Protein AF-A0A7K3HEX2-F1 (afdb_monomer_lite)

Structure (mmCIF, N/CA/C/O backbone):
data_AF-A0A7K3HEX2-F1
#
_entry.id   AF-A0A7K3HEX2-F1
#
loop_
_atom_site.group_PDB
_atom_site.id
_atom_site.type_symbol
_atom_site.label_atom_id
_atom_site.label_alt_id
_atom_site.label_comp_id
_atom_site.label_asym_id
_atom_site.label_entity_id
_atom_site.label_seq_id
_atom_site.pdbx_PDB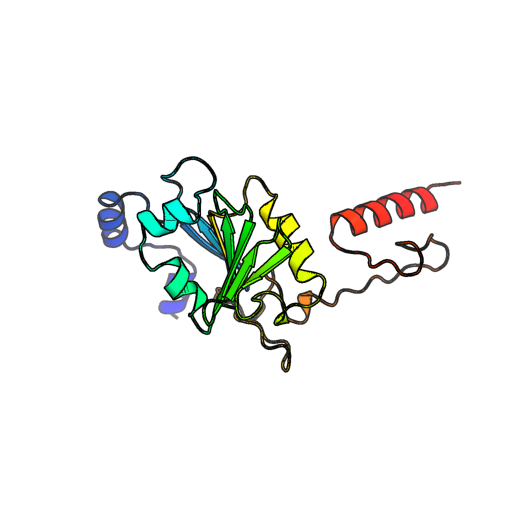_ins_code
_atom_site.Cartn_x
_atom_site.Cartn_y
_atom_site.Cartn_z
_atom_site.occupancy
_atom_site.B_iso_or_equiv
_atom_site.auth_seq_id
_atom_site.auth_comp_id
_atom_site.auth_asym_id
_atom_site.auth_atom_id
_atom_site.pdbx_PDB_model_num
ATOM 1 N N . ALA A 1 1 ? -32.659 11.317 -10.173 1.00 48.09 1 ALA A N 1
ATOM 2 C CA . ALA A 1 1 ? -32.271 12.690 -10.576 1.00 48.09 1 ALA A CA 1
ATOM 3 C C . ALA A 1 1 ? -31.829 13.560 -9.388 1.00 48.09 1 ALA A C 1
ATOM 5 O O . ALA A 1 1 ? -30.671 13.947 -9.356 1.00 48.09 1 ALA A O 1
ATOM 6 N N . ARG A 1 2 ? -32.675 13.810 -8.370 1.00 37.97 2 ARG A N 1
ATOM 7 C CA . ARG A 1 2 ? -32.310 14.637 -7.189 1.00 37.97 2 ARG A CA 1
A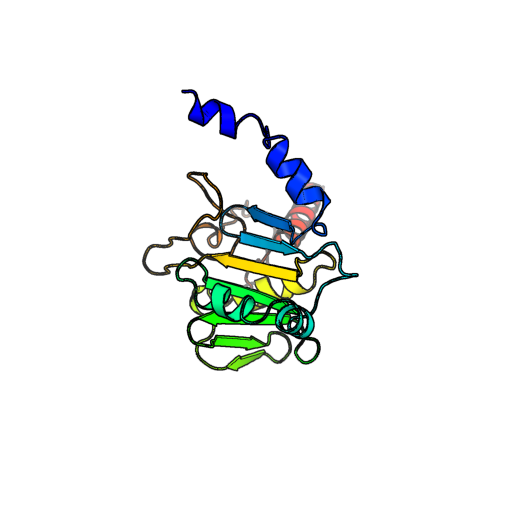TOM 8 C C . ARG A 1 2 ? -31.149 14.096 -6.333 1.00 37.97 2 ARG A C 1
ATOM 10 O O . ARG A 1 2 ? -30.364 14.890 -5.837 1.00 37.97 2 ARG A O 1
ATOM 17 N N . ALA A 1 3 ? -31.008 12.775 -6.203 1.00 38.81 3 ALA A N 1
ATOM 18 C CA . ALA A 1 3 ? -29.920 12.160 -5.431 1.00 38.81 3 ALA A CA 1
ATOM 19 C C . ALA A 1 3 ? -28.537 12.302 -6.102 1.00 38.81 3 ALA A C 1
ATOM 21 O O . ALA A 1 3 ? -27.539 12.507 -5.423 1.00 38.81 3 ALA A O 1
ATOM 22 N N . VAL A 1 4 ? -28.489 12.282 -7.439 1.00 43.38 4 VAL A N 1
ATOM 23 C CA . VAL A 1 4 ? -27.246 12.403 -8.225 1.00 43.38 4 VAL A CA 1
ATOM 24 C C . VAL A 1 4 ? -26.706 13.839 -8.191 1.00 43.38 4 VAL A C 1
ATOM 26 O O . VAL A 1 4 ? -25.504 14.053 -8.087 1.00 43.38 4 VAL A O 1
ATOM 29 N N . ALA A 1 5 ? -27.596 14.837 -8.171 1.00 37.72 5 ALA A N 1
ATOM 30 C CA . ALA A 1 5 ? -27.211 16.243 -8.041 1.00 37.72 5 ALA A CA 1
ATOM 31 C C . ALA A 1 5 ? -26.630 16.595 -6.656 1.00 37.72 5 ALA A C 1
ATOM 33 O O . ALA A 1 5 ? -25.849 17.536 -6.544 1.00 37.72 5 ALA A O 1
ATOM 34 N N . ARG A 1 6 ? -26.983 15.839 -5.606 1.00 42.16 6 ARG A N 1
ATOM 35 C CA . ARG A 1 6 ? -26.478 16.055 -4.239 1.00 42.16 6 ARG A CA 1
ATOM 36 C C . ARG A 1 6 ? -25.060 15.503 -4.036 1.00 42.16 6 ARG A C 1
ATOM 38 O O . ARG A 1 6 ? -24.344 16.011 -3.190 1.00 42.16 6 ARG A O 1
ATOM 45 N N . ALA A 1 7 ? -24.649 14.516 -4.834 1.00 41.84 7 ALA A N 1
ATOM 46 C CA . ALA A 1 7 ? -23.279 13.997 -4.837 1.00 41.84 7 ALA A CA 1
ATOM 47 C C . ALA A 1 7 ? -22.310 14.888 -5.641 1.00 41.84 7 ALA A C 1
ATOM 49 O O . ALA A 1 7 ? -21.140 14.991 -5.295 1.00 41.84 7 ALA A O 1
ATOM 50 N N . ALA A 1 8 ? -22.801 15.567 -6.686 1.00 40.47 8 ALA A N 1
ATOM 51 C CA . ALA A 1 8 ? -21.993 16.456 -7.531 1.00 40.47 8 ALA A CA 1
ATOM 52 C C . ALA A 1 8 ? -21.779 17.863 -6.934 1.00 40.47 8 ALA A C 1
ATOM 54 O O . ALA A 1 8 ? -20.873 18.588 -7.337 1.00 40.47 8 ALA A O 1
ATOM 55 N N . LEU A 1 9 ? -22.614 18.259 -5.974 1.00 43.41 9 LEU A N 1
ATOM 56 C CA . LEU A 1 9 ? -22.505 19.514 -5.243 1.00 43.41 9 LEU A CA 1
ATOM 57 C C . LEU A 1 9 ? -22.252 19.141 -3.787 1.00 43.41 9 LEU A C 1
ATOM 59 O O . LEU A 1 9 ? -23.199 18.755 -3.113 1.00 43.41 9 LEU A O 1
ATOM 63 N N . HIS A 1 10 ? -21.009 19.244 -3.308 1.00 44.69 10 HIS A N 1
ATOM 64 C CA . HIS A 1 10 ? -20.628 19.109 -1.893 1.00 44.69 10 HIS A CA 1
ATOM 65 C C . HIS A 1 10 ? -21.375 20.132 -1.007 1.00 44.69 10 HIS A C 1
ATOM 67 O O . HIS A 1 10 ? -20.805 21.081 -0.470 1.00 44.69 10 HIS A O 1
ATOM 73 N N . ARG A 1 11 ? -22.688 19.978 -0.854 1.00 49.25 11 ARG A N 1
ATOM 74 C CA . ARG A 1 11 ? -23.526 20.794 0.011 1.00 49.25 11 ARG A CA 1
ATOM 75 C C . ARG A 1 11 ? -23.733 19.993 1.282 1.00 49.25 11 ARG A C 1
ATOM 77 O O . ARG A 1 11 ? -24.713 19.277 1.432 1.00 49.25 11 ARG A O 1
ATOM 84 N N . VAL A 1 12 ? -22.721 20.075 2.138 1.00 51.34 12 VAL A N 1
ATOM 85 C CA . VAL A 1 12 ? -22.816 19.662 3.538 1.00 51.34 12 VAL A CA 1
ATOM 86 C C . VAL A 1 12 ? -23.905 20.535 4.162 1.00 51.34 12 VAL A C 1
ATOM 88 O O . VAL A 1 12 ? -23.804 21.764 4.073 1.00 51.34 12 VAL A O 1
ATOM 91 N N . ASP A 1 13 ? -24.960 19.916 4.694 1.00 52.88 13 ASP A N 1
ATOM 92 C CA . ASP A 1 13 ? -26.082 20.625 5.315 1.00 52.88 13 ASP A CA 1
ATOM 93 C C . ASP A 1 13 ? -25.540 21.484 6.489 1.00 52.88 13 ASP A C 1
ATOM 95 O O . ASP A 1 13 ? -24.628 21.072 7.207 1.00 52.88 13 ASP A O 1
ATOM 99 N N . GLU A 1 14 ? -26.021 22.722 6.659 1.00 50.16 14 GLU A N 1
ATOM 100 C CA . GLU A 1 14 ? -25.448 23.688 7.624 1.00 50.16 14 GLU A CA 1
ATOM 101 C C . GLU A 1 14 ? -25.520 23.192 9.088 1.00 50.16 14 GLU A C 1
ATOM 103 O O . GLU A 1 14 ? -24.628 23.486 9.883 1.00 50.16 14 GLU A O 1
ATOM 108 N N . GLU A 1 15 ? -26.490 22.330 9.416 1.00 46.62 15 GLU A N 1
ATOM 109 C CA . GLU A 1 15 ? -26.598 21.650 10.720 1.00 46.62 15 GLU A CA 1
ATOM 110 C C . GLU A 1 15 ? -25.455 20.635 10.967 1.00 46.62 15 GLU A C 1
ATOM 112 O O . GLU A 1 15 ? -24.967 20.490 12.095 1.00 46.62 15 GLU A O 1
ATOM 117 N N . GLU A 1 16 ? -24.945 19.974 9.915 1.00 50.41 16 GLU A N 1
ATOM 118 C CA . GLU A 1 16 ? -23.749 19.115 10.000 1.00 50.41 16 GLU A CA 1
ATOM 119 C C . GLU A 1 16 ? -22.467 19.942 10.182 1.00 50.41 16 GLU A C 1
ATOM 121 O O . GLU A 1 16 ? -21.495 19.473 10.779 1.00 50.41 16 GLU A O 1
ATOM 126 N N . LYS A 1 17 ? -22.434 21.185 9.684 1.00 47.88 17 LYS A N 1
ATOM 127 C CA . LYS A 1 17 ? -21.291 22.090 9.888 1.00 47.88 17 LYS A CA 1
ATOM 128 C C . LYS A 1 17 ? -21.238 22.629 11.315 1.00 47.88 17 LYS A C 1
ATOM 130 O O . LYS A 1 17 ? -20.144 22.734 11.867 1.00 47.88 17 LYS A O 1
ATOM 135 N N . GLU A 1 18 ? -22.379 22.948 11.924 1.00 45.91 18 GLU A N 1
ATOM 136 C CA . GLU A 1 18 ? -22.437 23.413 13.318 1.00 45.91 18 GLU A CA 1
ATOM 137 C C . GLU A 1 18 ? -22.063 22.313 14.317 1.00 45.91 18 GLU A C 1
ATOM 139 O O . GLU A 1 18 ? -21.263 22.554 15.221 1.00 45.91 18 GLU A O 1
ATOM 144 N N . THR A 1 19 ? -22.523 21.077 14.103 1.00 46.59 19 THR A N 1
ATOM 145 C CA . THR A 1 19 ? -22.112 19.924 14.927 1.00 46.59 19 THR A CA 1
ATOM 146 C C . THR A 1 19 ? -20.618 19.598 14.798 1.00 46.59 19 THR A C 1
ATOM 148 O O . THR A 1 19 ? -19.990 19.211 15.787 1.00 46.59 19 THR A O 1
ATOM 151 N N . ARG A 1 20 ? -20.013 19.805 13.619 1.00 50.50 20 ARG A N 1
ATOM 152 C CA . ARG A 1 20 ? -18.561 19.646 13.391 1.00 50.50 20 ARG A CA 1
ATOM 153 C C . ARG A 1 20 ? -17.703 20.753 14.002 1.00 50.50 20 ARG A C 1
ATOM 155 O O . ARG A 1 20 ? -16.528 20.515 14.230 1.00 50.50 20 ARG A O 1
ATOM 162 N N . ARG A 1 21 ? -18.252 21.941 14.274 1.00 47.16 21 ARG A N 1
ATOM 163 C CA . ARG A 1 21 ? -17.506 23.057 14.893 1.00 47.16 21 ARG A CA 1
ATOM 164 C C . ARG A 1 21 ? -17.315 22.906 16.408 1.00 47.16 21 ARG A C 1
ATOM 166 O O . ARG A 1 21 ? -16.433 23.553 16.958 1.00 47.16 21 ARG A O 1
ATOM 173 N N . GLY A 1 22 ? -18.130 22.082 17.075 1.00 48.53 22 GLY A N 1
ATOM 174 C CA . GLY A 1 22 ? -18.058 21.843 18.526 1.00 48.53 22 GLY A CA 1
ATOM 175 C C . GLY A 1 22 ? -17.246 20.610 18.945 1.00 48.53 22 GLY A C 1
ATOM 176 O O . GLY A 1 22 ? -16.922 20.454 20.120 1.00 48.53 22 GLY A O 1
ATOM 177 N N . ARG A 1 23 ? -16.909 19.729 18.001 1.00 55.06 23 ARG A N 1
ATOM 178 C CA . ARG A 1 23 ? -15.943 18.638 18.181 1.00 55.06 23 ARG A CA 1
ATOM 179 C C . ARG A 1 23 ? -14.649 19.083 17.502 1.00 55.06 23 ARG A C 1
ATOM 181 O O . ARG A 1 23 ? -14.728 19.768 16.490 1.00 55.06 23 ARG A O 1
ATOM 188 N N . GLY A 1 24 ? -13.484 18.725 18.041 1.00 60.25 24 GLY A N 1
ATOM 189 C CA . GLY A 1 24 ? -12.222 18.905 17.313 1.00 60.25 24 GLY A CA 1
ATOM 190 C C . GLY A 1 24 ? -12.342 18.400 15.867 1.00 60.25 24 GLY A C 1
ATOM 191 O O . GLY A 1 24 ? -13.204 17.562 15.568 1.00 60.25 24 GLY A O 1
ATOM 192 N N . ALA A 1 25 ? -11.526 18.935 14.963 1.00 70.94 25 ALA A N 1
ATOM 193 C CA . ALA A 1 25 ? -11.389 18.425 13.610 1.00 70.94 25 ALA A CA 1
ATOM 194 C C . ALA A 1 25 ? -11.027 16.930 13.686 1.00 70.94 25 ALA A C 1
ATOM 196 O O . ALA A 1 25 ? -9.880 16.559 13.902 1.00 70.94 25 ALA A O 1
ATOM 197 N N . GLY A 1 26 ? -12.041 16.068 13.572 1.00 83.94 26 GLY A N 1
ATOM 198 C CA . GLY A 1 26 ? -11.882 14.618 13.641 1.00 83.94 26 GLY A CA 1
ATOM 199 C C . GLY A 1 26 ? -10.941 14.074 12.557 1.00 83.94 26 GLY A C 1
ATOM 200 O O . GLY A 1 26 ? -10.434 14.833 11.727 1.00 83.94 26 GLY A O 1
ATOM 201 N N . PRO A 1 27 ? -10.712 12.750 12.525 1.00 93.50 27 PRO A N 1
ATOM 202 C CA . PRO A 1 27 ? -9.816 12.152 11.544 1.00 93.50 27 PRO A CA 1
ATOM 203 C C . PRO A 1 27 ? -10.230 12.513 10.115 1.00 93.50 27 PRO A C 1
ATOM 205 O O . PRO A 1 27 ? -11.411 12.479 9.756 1.00 93.50 27 PRO A O 1
ATOM 208 N N . VAL A 1 28 ? -9.236 12.826 9.290 1.00 96.00 28 VAL A N 1
ATOM 209 C CA . VAL A 1 28 ? -9.401 12.975 7.846 1.00 96.00 28 VAL A CA 1
ATOM 210 C C . VAL A 1 28 ? -9.285 11.590 7.234 1.00 96.00 28 VAL A C 1
ATOM 212 O O . VAL A 1 28 ? -8.273 10.916 7.411 1.00 96.00 28 VAL A O 1
ATOM 215 N N . VAL A 1 29 ? -10.328 11.173 6.519 1.00 96.44 29 VAL A N 1
ATOM 216 C CA . VAL A 1 29 ? -10.398 9.875 5.844 1.00 96.44 29 VAL A CA 1
ATOM 217 C C . VAL A 1 29 ? -10.553 10.115 4.351 1.00 96.44 29 VAL A C 1
ATOM 219 O O . VAL A 1 29 ? -11.497 10.779 3.919 1.00 96.44 29 VAL A O 1
ATOM 222 N N . LEU A 1 30 ? -9.624 9.578 3.568 1.00 95.12 30 LEU A N 1
ATOM 223 C CA . LEU A 1 30 ? -9.595 9.699 2.114 1.00 95.12 30 LEU A CA 1
ATOM 224 C C . LEU A 1 30 ? -9.585 8.300 1.497 1.00 95.12 30 LEU A C 1
ATOM 226 O O . LEU A 1 30 ? -8.697 7.501 1.786 1.00 95.12 30 LEU A O 1
ATOM 230 N N . GLY A 1 31 ? -10.564 8.014 0.641 1.00 93.25 31 GLY A N 1
ATOM 231 C CA . GLY A 1 31 ? -10.535 6.856 -0.251 1.00 93.25 31 GLY A CA 1
ATOM 232 C C . GLY A 1 31 ? -9.928 7.247 -1.598 1.00 93.25 31 GLY A C 1
ATOM 233 O O . GLY A 1 31 ? -10.262 8.300 -2.137 1.00 93.25 31 GLY A O 1
ATOM 234 N N . SER A 1 32 ? -9.039 6.412 -2.126 1.00 90.62 32 SER A N 1
ATOM 235 C CA . SER A 1 32 ? -8.400 6.564 -3.435 1.00 90.62 32 SER A CA 1
ATOM 236 C C . SER A 1 32 ? -8.294 5.180 -4.074 1.00 90.62 32 SER A C 1
ATOM 238 O O . SER A 1 32 ? -7.419 4.393 -3.714 1.00 90.62 32 SER A O 1
ATOM 240 N N . GLY A 1 33 ? -9.237 4.832 -4.952 1.00 93.56 33 GLY A N 1
ATOM 241 C CA . GLY A 1 33 ? -9.397 3.470 -5.458 1.00 93.56 33 GLY A CA 1
ATOM 242 C C . GLY A 1 33 ? -9.471 2.438 -4.334 1.00 93.56 33 GLY A C 1
ATOM 243 O O . GLY A 1 33 ? -10.379 2.493 -3.506 1.00 93.56 33 GLY A O 1
ATOM 244 N N . ASN A 1 34 ? -8.519 1.503 -4.288 1.00 95.69 34 ASN A N 1
ATOM 245 C CA . ASN A 1 34 ? -8.471 0.431 -3.285 1.00 95.69 34 ASN A CA 1
ATOM 246 C C . ASN A 1 34 ? -7.504 0.726 -2.122 1.00 95.69 34 ASN A C 1
ATOM 248 O O . ASN A 1 34 ? -7.124 -0.174 -1.368 1.00 95.69 34 ASN A O 1
ATOM 252 N N . LEU A 1 35 ? -7.116 1.996 -1.993 1.00 96.94 35 LEU A N 1
ATOM 253 C CA . LEU A 1 35 ? -6.262 2.541 -0.949 1.00 96.94 35 LEU A CA 1
ATOM 254 C C . LEU A 1 35 ? -7.049 3.544 -0.098 1.00 96.94 35 LEU A C 1
ATOM 256 O O . LEU A 1 35 ? -7.680 4.465 -0.614 1.00 96.94 35 LEU A O 1
ATOM 260 N N . GLY A 1 36 ? -7.006 3.377 1.216 1.00 97.31 36 GLY A N 1
ATOM 261 C CA . GLY A 1 36 ? -7.545 4.312 2.195 1.00 97.31 36 GLY A CA 1
ATOM 262 C C . GLY A 1 36 ? -6.417 5.004 2.948 1.00 97.31 36 GLY A C 1
ATOM 263 O O . GLY A 1 36 ? -5.412 4.379 3.282 1.00 97.31 36 GLY A O 1
ATOM 264 N N . LEU A 1 37 ? -6.579 6.291 3.228 1.00 97.69 37 LEU A N 1
ATOM 265 C CA . LEU A 1 37 ? -5.631 7.097 3.992 1.00 97.69 37 LEU A CA 1
ATOM 266 C C . LEU A 1 37 ? -6.376 7.746 5.156 1.00 97.69 37 LEU A C 1
ATOM 268 O O . LEU A 1 37 ? -7.360 8.457 4.942 1.00 97.69 37 LEU A O 1
ATOM 272 N N . ILE A 1 38 ? -5.915 7.491 6.377 1.00 98.00 38 ILE A N 1
ATOM 273 C CA . ILE A 1 38 ? -6.476 8.066 7.600 1.00 98.00 38 ILE A CA 1
ATOM 274 C C . ILE A 1 38 ? -5.384 8.871 8.297 1.00 98.00 38 ILE A C 1
ATOM 276 O O . ILE A 1 38 ? -4.307 8.343 8.590 1.00 98.00 38 ILE A O 1
ATOM 280 N N . SER A 1 39 ? -5.683 10.136 8.577 1.00 97.38 39 SER A N 1
ATOM 281 C CA . SER A 1 39 ? -4.781 11.057 9.268 1.00 97.38 39 SER A CA 1
ATOM 282 C C . SER A 1 39 ? -5.488 11.797 10.399 1.00 97.38 39 SER A C 1
ATOM 284 O O . SER A 1 39 ? -6.658 12.166 10.275 1.00 97.38 39 SER A O 1
ATOM 286 N N . PHE A 1 40 ? -4.765 12.061 11.482 1.00 96.00 40 PHE A N 1
ATOM 287 C CA . PHE A 1 40 ? -5.227 12.803 12.653 1.00 96.00 40 PHE A CA 1
ATOM 288 C C . PHE A 1 40 ? -4.544 14.180 12.688 1.00 96.00 40 PHE A C 1
ATOM 290 O O . PHE A 1 40 ? -3.546 14.354 13.383 1.00 96.00 40 PHE A O 1
ATOM 297 N N . PRO A 1 41 ? -5.060 15.185 11.953 1.00 93.62 41 PRO A N 1
ATOM 298 C CA . PRO A 1 41 ? -4.375 16.471 11.767 1.00 93.62 41 PRO A CA 1
ATOM 299 C C . PRO A 1 41 ? -4.222 17.299 13.052 1.00 93.62 41 PRO A C 1
ATOM 301 O O . PRO A 1 41 ? -3.439 18.243 13.081 1.00 93.62 41 PRO A O 1
ATOM 304 N N . GLU A 1 42 ? -4.967 16.972 14.110 1.00 92.50 42 GLU A N 1
ATOM 305 C CA . GLU A 1 42 ? -4.825 17.610 15.425 1.00 92.50 42 GLU A CA 1
ATOM 306 C C . GLU A 1 42 ? -3.576 17.151 16.183 1.00 92.50 42 GLU A C 1
ATOM 308 O O . GLU A 1 42 ? -3.207 17.747 17.197 1.00 92.50 42 GLU A O 1
ATOM 313 N N . LEU A 1 43 ? -2.935 16.077 15.720 1.00 92.25 43 LEU A N 1
ATOM 314 C CA . LEU A 1 43 ? -1.758 15.496 16.338 1.00 92.25 43 LEU A CA 1
ATOM 315 C C . LEU A 1 43 ? -0.506 15.874 15.537 1.00 92.25 43 LEU A C 1
ATOM 317 O O . LEU A 1 43 ? -0.529 15.880 14.307 1.00 92.25 43 LEU A O 1
ATOM 321 N N . PRO A 1 44 ? 0.602 16.220 16.213 1.00 90.44 44 PRO A N 1
ATOM 322 C CA . PRO A 1 44 ? 1.824 16.604 15.527 1.00 90.44 44 PRO A CA 1
ATOM 323 C C . PRO A 1 44 ? 2.531 15.388 14.914 1.00 90.44 44 PRO A C 1
ATOM 325 O O . PRO A 1 44 ? 2.775 14.391 15.592 1.00 90.44 44 PRO A O 1
ATOM 328 N N . GLY A 1 45 ? 2.958 15.527 13.657 1.00 91.44 45 GLY A N 1
ATOM 329 C CA . GLY A 1 45 ? 3.735 14.507 12.951 1.00 91.44 45 GLY A CA 1
ATOM 330 C C . GLY A 1 45 ? 2.922 13.261 12.588 1.00 91.44 45 GLY A C 1
ATOM 331 O O . GLY A 1 45 ? 1.697 13.288 12.588 1.00 91.44 45 GLY A O 1
ATOM 332 N N . ARG A 1 46 ? 3.625 12.172 12.250 1.00 94.44 46 ARG A N 1
ATOM 333 C CA . ARG A 1 46 ? 3.003 10.872 11.971 1.00 94.44 46 ARG A CA 1
ATOM 334 C C . ARG A 1 46 ? 2.693 10.160 13.284 1.00 94.44 46 ARG A C 1
ATOM 336 O O . ARG A 1 46 ? 3.614 9.841 14.042 1.00 94.44 46 ARG A O 1
ATOM 343 N N . VAL A 1 47 ? 1.417 9.909 13.537 1.00 97.06 47 VAL A N 1
ATOM 344 C CA . VAL A 1 47 ? 0.925 9.326 14.787 1.00 97.06 47 VAL A CA 1
ATOM 345 C C . VAL A 1 47 ? 1.329 7.856 14.873 1.00 97.06 47 VAL A C 1
ATOM 347 O O . VAL A 1 47 ? 1.240 7.112 13.894 1.00 97.06 47 VAL A O 1
ATOM 350 N N . SER A 1 48 ? 1.814 7.442 16.043 1.00 98.06 48 SER A N 1
ATOM 351 C CA . SER A 1 48 ? 2.221 6.064 16.285 1.00 98.06 48 SER A CA 1
ATOM 352 C C . SER A 1 48 ? 1.027 5.135 16.500 1.00 98.06 48 SER A C 1
ATOM 354 O O . SER A 1 48 ? -0.054 5.561 16.907 1.00 98.06 48 SER A O 1
ATOM 356 N N . ARG A 1 49 ? 1.237 3.839 16.258 1.00 98.44 49 ARG A N 1
ATOM 357 C CA . ARG A 1 49 ? 0.296 2.759 16.559 1.00 98.44 49 ARG A CA 1
ATOM 358 C C . ARG A 1 49 ? -0.142 2.838 18.016 1.00 98.44 49 ARG A C 1
ATOM 360 O O . ARG A 1 49 ? -1.336 2.814 18.288 1.00 98.44 49 ARG A O 1
ATOM 367 N N . GLU A 1 50 ? 0.819 2.959 18.922 1.00 98.56 50 GLU A N 1
ATOM 368 C CA . GLU A 1 50 ? 0.612 2.988 20.367 1.00 98.56 50 GLU A CA 1
ATOM 369 C C . GLU A 1 50 ? -0.285 4.171 20.760 1.00 98.56 50 GLU A C 1
ATOM 371 O O . GLU A 1 50 ? -1.231 4.033 21.538 1.00 98.56 50 GLU A O 1
ATOM 376 N N . GLU A 1 51 ? -0.048 5.334 20.156 1.00 97.94 51 GLU A N 1
ATOM 377 C CA . GLU A 1 51 ? -0.845 6.525 20.408 1.00 97.94 51 GLU A CA 1
ATOM 378 C C . GLU A 1 51 ? -2.253 6.444 19.791 1.00 97.94 51 GLU A C 1
ATOM 380 O O . GLU A 1 51 ? -3.227 6.878 20.416 1.00 97.94 51 GLU A O 1
ATOM 385 N N . ILE A 1 52 ? -2.389 5.843 18.603 1.00 98.00 52 ILE A N 1
ATOM 386 C CA . ILE A 1 52 ? -3.692 5.551 17.983 1.00 98.00 52 ILE A CA 1
ATOM 387 C C . ILE A 1 52 ? -4.495 4.595 18.869 1.00 98.00 52 ILE A C 1
ATOM 389 O O . ILE A 1 52 ? -5.659 4.869 19.149 1.00 98.00 52 ILE A O 1
ATOM 393 N N . GLU A 1 53 ? -3.893 3.502 19.340 1.00 97.88 53 GLU A N 1
ATOM 394 C CA . GLU A 1 53 ? -4.548 2.519 20.213 1.00 97.88 53 GLU A CA 1
ATOM 395 C C . GLU A 1 53 ? -4.978 3.145 21.547 1.00 97.88 53 GLU A C 1
ATOM 397 O O . GLU A 1 53 ? -6.077 2.868 22.034 1.00 97.88 53 GLU A O 1
ATOM 402 N N . ARG A 1 54 ? -4.160 4.044 22.109 1.00 97.69 54 ARG A N 1
ATOM 403 C CA . ARG A 1 54 ? -4.471 4.772 23.347 1.00 97.69 54 ARG A CA 1
ATOM 404 C C . ARG A 1 54 ? -5.655 5.730 23.189 1.00 97.69 54 ARG A C 1
ATOM 406 O O . ARG A 1 54 ? -6.502 5.802 24.078 1.00 97.69 54 ARG A O 1
ATOM 413 N N . ARG A 1 55 ? -5.707 6.498 22.094 1.00 95.81 55 ARG A N 1
ATOM 414 C CA . ARG A 1 55 ? -6.773 7.492 21.834 1.00 95.81 55 ARG A CA 1
ATOM 415 C C . ARG A 1 55 ? -8.048 6.875 21.269 1.00 95.81 55 ARG A C 1
ATOM 417 O O . ARG A 1 55 ? -9.138 7.374 21.546 1.00 95.81 55 ARG A O 1
ATOM 424 N N . HIS A 1 56 ? -7.914 5.804 20.496 1.00 96.00 56 HIS A N 1
ATOM 425 C CA . HIS A 1 56 ? -9.001 5.129 19.796 1.00 96.00 56 HIS A CA 1
ATOM 426 C C . HIS A 1 56 ? -8.928 3.610 20.022 1.00 96.00 56 HIS A C 1
ATOM 428 O O . HIS A 1 56 ? -8.594 2.859 19.098 1.00 96.00 56 HIS A O 1
ATOM 434 N N . PRO A 1 57 ? -9.260 3.134 21.240 1.00 97.12 57 PRO A N 1
ATOM 435 C CA . PRO A 1 57 ? -9.236 1.710 21.548 1.00 97.12 57 PRO A CA 1
ATOM 436 C C . PRO A 1 57 ? -10.052 0.891 20.544 1.00 97.12 57 PRO A C 1
ATOM 438 O O . PRO A 1 57 ? -11.130 1.305 20.119 1.00 97.12 57 PRO A O 1
ATOM 441 N N . ALA A 1 58 ? -9.526 -0.278 20.178 1.00 96.62 58 ALA A N 1
ATOM 442 C CA . ALA A 1 58 ? -10.097 -1.211 19.203 1.00 96.62 58 ALA A CA 1
ATOM 443 C C . ALA A 1 58 ? -10.188 -0.724 17.742 1.00 96.62 58 ALA A C 1
ATOM 445 O O . ALA A 1 58 ? -10.585 -1.524 16.895 1.00 96.62 58 ALA A O 1
ATOM 446 N N . LEU A 1 59 ? -9.786 0.509 17.398 1.00 98.25 59 LEU A N 1
ATOM 447 C CA . LEU A 1 59 ? -9.853 1.007 16.015 1.00 98.25 59 LEU A CA 1
ATOM 448 C C . LEU A 1 59 ? -9.055 0.129 15.042 1.00 98.25 59 LEU A C 1
ATOM 450 O O . LEU A 1 59 ? -9.616 -0.372 14.071 1.00 98.25 59 LEU A O 1
ATOM 454 N N . LEU A 1 60 ? -7.762 -0.077 15.312 1.00 98.69 60 LEU A N 1
ATOM 455 C CA . LEU A 1 60 ? -6.883 -0.846 14.424 1.00 98.69 60 LEU A CA 1
ATOM 456 C C . LEU A 1 60 ? -7.335 -2.302 14.304 1.00 98.69 60 LEU A C 1
ATOM 458 O O . LEU A 1 60 ? -7.431 -2.812 13.195 1.00 98.69 60 LEU A O 1
ATOM 462 N N . GLY A 1 61 ? -7.690 -2.939 15.424 1.00 98.19 61 GLY A N 1
ATOM 463 C CA . GLY A 1 61 ? -8.219 -4.305 15.416 1.00 98.19 61 GLY A CA 1
ATOM 464 C C . GLY A 1 61 ? -9.520 -4.423 14.618 1.00 98.19 61 GLY A C 1
ATOM 465 O O . GLY A 1 61 ? -9.650 -5.306 13.782 1.00 98.19 61 GLY A O 1
ATOM 466 N N . THR A 1 62 ? -10.461 -3.491 14.802 1.00 98.62 62 THR A N 1
ATOM 467 C CA . THR A 1 62 ? -11.741 -3.494 14.068 1.00 98.62 62 THR A CA 1
ATOM 468 C C . THR A 1 62 ? -11.533 -3.327 12.565 1.00 98.62 62 THR A C 1
ATOM 470 O O . THR A 1 62 ? -12.198 -3.989 11.774 1.00 98.62 62 THR A O 1
ATOM 473 N N . LEU A 1 63 ? -10.615 -2.445 12.161 1.00 98.62 63 LEU A N 1
ATOM 474 C CA . LEU A 1 63 ? -10.284 -2.246 10.752 1.00 98.62 63 LEU A CA 1
ATOM 475 C C . LEU A 1 63 ? -9.567 -3.468 10.162 1.00 98.62 63 LEU A C 1
ATOM 477 O O . LEU A 1 63 ? -9.915 -3.889 9.065 1.00 98.62 63 LEU A O 1
ATOM 481 N N . ALA A 1 64 ? -8.606 -4.053 10.881 1.00 98.62 64 ALA A N 1
ATOM 482 C CA . ALA A 1 64 ? -7.850 -5.216 10.418 1.00 98.62 64 ALA A CA 1
ATOM 483 C C . ALA A 1 64 ? -8.727 -6.472 10.257 1.00 98.62 64 ALA A C 1
ATOM 485 O O . ALA A 1 64 ? -8.491 -7.266 9.353 1.00 98.62 64 ALA A O 1
ATOM 486 N N . GLU A 1 65 ? -9.765 -6.627 11.084 1.00 98.38 65 GLU A N 1
ATOM 487 C CA . GLU A 1 65 ? -10.731 -7.734 10.990 1.00 98.38 65 GLU A CA 1
ATOM 488 C C . GLU A 1 65 ? -11.876 -7.469 9.994 1.00 98.38 65 GLU A C 1
ATOM 490 O O . GLU A 1 65 ? -12.721 -8.337 9.761 1.00 98.38 65 GLU A O 1
ATOM 495 N N . HIS A 1 66 ? -11.961 -6.274 9.400 1.00 98.44 66 HIS A N 1
ATOM 496 C CA . HIS A 1 66 ? -13.044 -5.962 8.474 1.00 98.44 66 HIS A CA 1
ATOM 497 C C . HIS A 1 66 ? -12.846 -6.711 7.141 1.00 98.44 66 HIS A C 1
ATOM 499 O O . HIS A 1 66 ? -11.824 -6.521 6.487 1.00 98.44 66 HIS A O 1
ATOM 505 N N . PRO A 1 67 ? -13.841 -7.463 6.629 1.00 96.31 67 PRO A N 1
ATOM 506 C CA . PRO A 1 67 ? -13.665 -8.330 5.454 1.00 96.31 67 PRO A CA 1
ATOM 507 C C . PRO A 1 67 ? -13.366 -7.579 4.144 1.00 96.31 67 PRO A C 1
ATOM 509 O O . PRO A 1 67 ? -12.925 -8.176 3.169 1.00 96.31 67 PRO A O 1
ATOM 512 N N . GLY A 1 68 ? -13.626 -6.269 4.096 1.00 96.75 68 GLY A N 1
ATOM 513 C CA . GLY A 1 68 ? -13.256 -5.401 2.970 1.00 96.75 68 GLY A CA 1
ATOM 514 C C . GLY A 1 68 ? -11.826 -4.844 3.028 1.00 96.75 68 GLY A C 1
ATOM 515 O O . GLY A 1 68 ? -11.414 -4.158 2.093 1.00 96.75 68 GLY A O 1
ATOM 516 N N . ILE A 1 69 ? -11.082 -5.096 4.107 1.00 98.31 69 ILE A N 1
ATOM 517 C CA . ILE A 1 69 ? -9.718 -4.610 4.338 1.00 98.31 69 ILE A CA 1
ATOM 518 C C . ILE A 1 69 ? -8.769 -5.808 4.295 1.00 98.31 69 ILE A C 1
ATOM 520 O O . ILE A 1 69 ? -9.034 -6.847 4.887 1.00 98.31 69 ILE A O 1
ATOM 524 N N . GLY A 1 70 ? -7.677 -5.670 3.546 1.00 98.00 70 GLY A N 1
ATOM 525 C CA . GLY A 1 70 ? -6.648 -6.699 3.425 1.00 98.00 70 GLY A CA 1
ATOM 526 C C . GLY A 1 70 ? -5.560 -6.503 4.468 1.00 98.00 70 GLY A C 1
ATOM 527 O O . GLY A 1 70 ? -5.162 -7.455 5.131 1.00 98.00 70 GLY A O 1
ATOM 528 N N . PHE A 1 71 ? -5.108 -5.257 4.635 1.00 98.81 71 PHE A N 1
ATOM 529 C CA . PHE A 1 71 ? -4.164 -4.898 5.684 1.00 98.81 71 PHE A CA 1
ATOM 530 C C . PHE A 1 71 ? -4.187 -3.402 6.013 1.00 98.81 71 PHE A C 1
ATOM 532 O O . PHE A 1 71 ? -4.651 -2.567 5.230 1.00 98.81 71 PHE A O 1
ATOM 539 N N . LEU A 1 72 ? -3.614 -3.065 7.164 1.00 98.88 72 LEU A N 1
ATOM 540 C CA . LEU A 1 72 ? -3.275 -1.715 7.598 1.00 98.88 72 LEU A CA 1
ATOM 541 C C . LEU A 1 72 ? -1.758 -1.572 7.649 1.00 98.88 72 LEU A C 1
ATOM 543 O O . LEU A 1 72 ? -1.091 -2.463 8.155 1.00 98.88 72 LEU A O 1
ATOM 547 N N . LEU A 1 73 ? -1.213 -0.448 7.202 1.00 98.88 73 LEU A N 1
ATOM 548 C CA . LEU A 1 73 ? 0.158 -0.032 7.485 1.00 98.88 73 LEU A CA 1
ATOM 549 C C . LEU A 1 73 ? 0.122 1.092 8.526 1.00 98.88 73 LEU A C 1
ATOM 551 O O . LEU A 1 73 ? -0.459 2.153 8.286 1.00 98.88 73 LEU A O 1
ATOM 555 N N . VAL A 1 74 ? 0.797 0.871 9.652 1.00 98.81 74 VAL A N 1
ATOM 556 C CA . VAL A 1 74 ? 0.953 1.826 10.761 1.00 98.81 74 VAL A CA 1
ATOM 557 C C . VAL A 1 74 ? 2.429 1.986 11.134 1.00 98.81 74 VAL A C 1
ATOM 559 O O . VAL A 1 74 ? 3.293 1.249 10.652 1.00 98.81 74 VAL A O 1
ATOM 562 N N . ARG A 1 75 ? 2.746 2.974 11.974 1.00 98.38 75 ARG A N 1
ATOM 563 C CA . ARG A 1 75 ? 4.087 3.156 12.550 1.00 98.38 75 ARG A CA 1
ATOM 564 C C . ARG A 1 75 ? 4.075 2.808 14.030 1.00 98.38 75 ARG A C 1
ATOM 566 O O . ARG A 1 75 ? 3.519 3.567 14.805 1.00 98.38 75 ARG A O 1
ATOM 573 N N . SER A 1 76 ? 4.720 1.727 14.426 1.00 98.50 76 SER A N 1
ATOM 574 C CA . SER A 1 76 ? 5.058 1.455 15.822 1.00 98.50 76 SER A CA 1
ATOM 575 C C . SER A 1 76 ? 6.273 2.274 16.261 1.00 98.50 76 SER A C 1
ATOM 577 O O . SER A 1 76 ? 7.199 2.515 15.479 1.00 98.50 76 SER A O 1
ATOM 579 N N . GLU A 1 77 ? 6.274 2.704 17.518 1.00 97.94 77 GLU A N 1
ATOM 580 C CA . GLU A 1 77 ? 7.448 3.293 18.172 1.00 97.94 77 GLU A CA 1
ATOM 581 C C . GLU A 1 77 ? 8.562 2.268 18.407 1.00 97.94 77 GLU A C 1
ATOM 583 O O . GLU A 1 77 ? 9.736 2.612 18.277 1.00 97.94 77 GLU A O 1
ATOM 588 N N . GLU A 1 78 ? 8.205 1.017 18.703 1.00 98.00 78 GLU A N 1
ATOM 589 C CA . GLU A 1 78 ? 9.154 -0.066 18.990 1.00 98.00 78 GLU A CA 1
ATOM 590 C C . GLU A 1 78 ? 9.623 -0.781 17.715 1.00 98.00 78 GLU A C 1
ATOM 592 O O . GLU A 1 78 ? 10.806 -1.084 17.558 1.00 98.00 78 GLU A O 1
ATOM 597 N N . TYR A 1 79 ? 8.697 -1.050 16.790 1.00 98.25 79 TYR A N 1
ATOM 598 C CA . TYR A 1 79 ? 8.949 -1.912 15.629 1.00 98.25 79 TYR A CA 1
ATOM 599 C C . TYR A 1 79 ? 9.043 -1.165 14.295 1.00 98.25 79 TYR A C 1
ATOM 601 O O . TYR A 1 79 ? 9.205 -1.796 13.253 1.00 98.25 79 TYR A O 1
ATOM 609 N N . GLY A 1 80 ? 8.926 0.165 14.305 1.00 98.06 80 GLY A N 1
ATOM 610 C CA . GLY A 1 80 ? 8.919 0.956 13.078 1.00 98.06 80 GLY A CA 1
ATOM 611 C C . GLY A 1 80 ? 7.671 0.661 12.229 1.00 98.06 80 GLY A C 1
ATOM 612 O O . GLY A 1 80 ? 6.563 0.628 12.762 1.00 98.06 80 GLY A O 1
ATOM 613 N N . PRO A 1 81 ? 7.775 0.505 10.903 1.00 98.62 81 PRO A N 1
ATOM 614 C CA . PRO A 1 81 ? 6.629 0.203 10.055 1.00 98.62 81 PRO A CA 1
ATOM 615 C C . PRO A 1 81 ? 6.102 -1.222 10.283 1.00 98.62 81 PRO A C 1
ATOM 617 O O . PRO A 1 81 ? 6.810 -2.214 10.101 1.00 98.62 81 PRO A O 1
ATOM 620 N N . VAL A 1 82 ? 4.822 -1.310 10.646 1.00 98.81 82 VAL A N 1
ATOM 621 C CA . VAL A 1 82 ? 4.127 -2.566 10.945 1.00 98.81 82 VAL A CA 1
ATOM 622 C C . VAL A 1 82 ? 2.884 -2.679 10.080 1.00 98.81 82 VAL A C 1
ATOM 624 O O . VAL A 1 82 ? 2.107 -1.727 9.962 1.00 98.81 82 VAL A O 1
ATOM 627 N N . VAL A 1 83 ? 2.693 -3.858 9.499 1.00 98.88 83 VAL A N 1
ATOM 628 C CA . VAL A 1 83 ? 1.481 -4.228 8.780 1.00 98.88 83 VAL A CA 1
ATOM 629 C C . VAL A 1 83 ? 0.599 -5.079 9.683 1.00 98.88 83 VAL A C 1
ATOM 631 O O . VAL A 1 83 ? 1.077 -6.050 10.257 1.00 98.88 83 VAL A O 1
ATOM 634 N N . LEU A 1 84 ? -0.674 -4.718 9.804 1.00 98.88 84 LEU A N 1
ATOM 635 C CA . LEU A 1 84 ? -1.686 -5.447 10.569 1.00 98.88 84 LEU A CA 1
ATOM 636 C C . LEU A 1 84 ? -2.718 -6.033 9.606 1.00 98.88 84 LEU A C 1
ATOM 638 O O . LEU A 1 84 ? -3.155 -5.345 8.686 1.00 98.88 84 LEU A O 1
ATOM 642 N N . GLY A 1 85 ? -3.122 -7.275 9.823 1.00 98.44 85 GLY A N 1
ATOM 643 C CA . GLY A 1 85 ? -4.101 -7.983 9.005 1.00 98.44 85 GLY A CA 1
ATOM 644 C C . GLY A 1 85 ? -5.102 -8.773 9.848 1.00 98.44 85 GLY A C 1
ATOM 645 O O . GLY A 1 85 ? -5.053 -8.724 11.081 1.00 98.44 85 GLY A O 1
ATOM 646 N N . PRO A 1 86 ? -6.019 -9.496 9.190 1.00 97.44 86 PRO A N 1
ATOM 647 C CA . PRO A 1 86 ? -7.051 -10.264 9.871 1.00 97.44 86 PRO A CA 1
ATOM 648 C C . PRO A 1 86 ? -6.455 -11.390 10.718 1.00 97.44 86 PRO A C 1
ATOM 650 O O . PRO A 1 86 ? -5.332 -11.850 10.489 1.00 97.44 86 PRO A O 1
ATOM 653 N N . HIS A 1 87 ? -7.238 -11.872 11.680 1.00 97.31 87 HIS A N 1
ATOM 654 C CA . HIS A 1 87 ? -6.891 -12.995 12.553 1.00 97.31 87 HIS A CA 1
ATOM 655 C C . HIS A 1 87 ? -5.605 -12.765 13.359 1.00 97.31 87 HIS A C 1
ATOM 657 O O . HIS A 1 87 ? -4.843 -13.699 13.621 1.00 97.31 87 HIS A O 1
ATOM 663 N N . GLY A 1 88 ? -5.360 -11.509 13.743 1.00 97.12 88 GLY A N 1
ATOM 664 C CA . GLY A 1 88 ? -4.163 -11.104 14.482 1.00 97.12 88 GLY A CA 1
ATOM 665 C C . GLY A 1 88 ? -2.860 -11.184 13.682 1.00 97.12 88 GLY A C 1
ATOM 666 O O . GLY A 1 88 ? -1.794 -11.235 14.293 1.00 97.12 88 GLY A O 1
ATOM 667 N N . GLY A 1 89 ? -2.932 -11.217 12.347 1.00 98.50 89 GLY A N 1
ATOM 668 C CA . GLY A 1 89 ? -1.757 -11.177 11.482 1.00 98.50 89 GLY A CA 1
ATOM 669 C C . GLY A 1 89 ? -0.976 -9.874 11.646 1.00 98.50 89 GLY A C 1
ATOM 670 O O . GLY A 1 89 ? -1.541 -8.783 11.569 1.00 98.50 89 GLY A O 1
ATOM 671 N N . GLU A 1 90 ? 0.332 -9.974 11.854 1.00 98.75 90 GLU A N 1
ATOM 672 C CA . GLU A 1 90 ? 1.229 -8.828 11.989 1.00 98.75 90 GLU A CA 1
ATOM 673 C C . GLU A 1 90 ? 2.535 -9.098 11.239 1.00 98.75 90 GLU A C 1
ATOM 675 O O . GLU A 1 90 ? 3.143 -10.153 11.397 1.00 98.75 90 GLU A O 1
ATOM 680 N N . HIS A 1 91 ? 3.000 -8.131 10.449 1.00 98.81 91 HIS A N 1
ATOM 681 C CA . HIS A 1 91 ? 4.300 -8.180 9.784 1.00 98.81 91 HIS A CA 1
ATOM 682 C C . HIS A 1 91 ? 5.092 -6.913 10.118 1.00 98.81 91 HIS A C 1
ATOM 684 O O . HIS A 1 91 ? 4.741 -5.800 9.720 1.00 98.81 91 HIS A O 1
ATOM 690 N N . ARG A 1 92 ? 6.181 -7.081 10.869 1.00 98.56 92 ARG A N 1
ATOM 691 C CA . ARG A 1 92 ? 7.115 -6.016 11.252 1.00 98.56 92 ARG A CA 1
ATOM 692 C C . ARG A 1 92 ? 8.179 -5.871 10.175 1.00 98.56 92 ARG A C 1
ATOM 694 O O . ARG A 1 92 ? 9.055 -6.731 10.054 1.00 98.56 92 ARG A O 1
ATOM 701 N N . LEU A 1 93 ? 8.091 -4.813 9.372 1.00 98.38 93 LEU A N 1
ATOM 702 C CA . LEU A 1 93 ? 8.856 -4.737 8.127 1.00 98.38 93 LEU A CA 1
ATOM 703 C C . LEU A 1 93 ? 10.349 -4.504 8.375 1.00 98.38 93 LEU A C 1
ATOM 705 O O . LEU A 1 93 ? 11.159 -5.007 7.607 1.00 98.38 93 LEU A O 1
ATOM 709 N N . ASP A 1 94 ? 10.748 -3.791 9.429 1.00 97.62 94 ASP A N 1
ATOM 710 C CA . ASP A 1 94 ? 12.176 -3.549 9.690 1.00 97.62 94 ASP A CA 1
ATOM 711 C C . ASP A 1 94 ? 12.892 -4.819 10.167 1.00 97.62 94 ASP A C 1
ATOM 713 O O . ASP A 1 94 ? 13.996 -5.116 9.709 1.00 97.62 94 ASP A O 1
ATOM 717 N N . GLN A 1 95 ? 12.253 -5.609 11.038 1.00 97.00 95 GLN A N 1
ATOM 718 C CA . GLN A 1 95 ? 12.816 -6.882 11.504 1.00 97.00 95 GLN A CA 1
ATOM 719 C C . GLN A 1 95 ? 12.545 -8.063 10.562 1.00 97.00 95 GLN A C 1
ATOM 721 O O . GLN A 1 95 ? 13.142 -9.120 10.756 1.00 97.00 95 GLN A O 1
ATOM 726 N N . ARG A 1 96 ? 11.652 -7.908 9.573 1.00 96.81 96 ARG A N 1
ATOM 727 C CA . ARG A 1 96 ? 11.156 -8.995 8.704 1.00 96.81 96 ARG A CA 1
ATOM 728 C C . ARG A 1 96 ? 10.592 -10.167 9.508 1.00 96.81 96 ARG A C 1
ATOM 730 O O . ARG A 1 96 ? 10.902 -11.331 9.264 1.00 96.81 96 ARG A O 1
ATOM 737 N N . VAL A 1 97 ? 9.797 -9.836 10.523 1.00 98.38 97 VAL A N 1
ATOM 738 C CA . VAL A 1 97 ? 9.166 -10.809 11.422 1.00 98.38 97 VAL A CA 1
ATOM 739 C C . VAL A 1 97 ? 7.667 -10.815 11.177 1.00 98.38 97 VAL A C 1
ATOM 741 O O . VAL A 1 97 ? 7.026 -9.766 11.243 1.00 98.38 97 VAL A O 1
ATOM 744 N N . VAL A 1 98 ? 7.119 -12.010 10.961 1.00 98.62 98 VAL A N 1
ATOM 745 C CA . VAL A 1 98 ? 5.680 -12.260 10.848 1.00 98.62 98 VAL A CA 1
ATOM 746 C C . VAL A 1 98 ? 5.176 -12.953 12.112 1.00 98.62 98 VAL A C 1
ATOM 748 O O . VAL A 1 98 ? 5.798 -13.893 12.611 1.00 98.62 98 VAL A O 1
ATOM 751 N N . ILE A 1 99 ? 4.034 -12.499 12.616 1.00 98.44 99 ILE A N 1
ATOM 752 C CA . ILE A 1 99 ? 3.294 -13.081 13.734 1.00 98.44 99 ILE A CA 1
ATOM 753 C C . ILE A 1 99 ? 1.899 -13.434 13.222 1.00 98.44 99 ILE A C 1
ATOM 755 O O . ILE A 1 99 ? 1.214 -12.594 12.647 1.00 98.44 99 ILE A O 1
ATOM 759 N N . GLY A 1 100 ? 1.470 -14.678 13.438 1.00 98.06 100 GLY A N 1
ATOM 760 C CA . GLY A 1 100 ? 0.208 -15.163 12.876 1.00 98.06 100 GLY A CA 1
ATOM 761 C C . GLY A 1 100 ? 0.258 -15.274 11.343 1.00 98.06 100 GLY A C 1
ATOM 762 O O . GLY A 1 100 ? 1.331 -15.516 10.784 1.00 98.06 100 GLY A O 1
ATOM 763 N N . PRO A 1 101 ? -0.890 -15.158 10.654 1.00 97.94 101 PRO A N 1
ATOM 764 C CA . PRO A 1 101 ? -0.934 -15.115 9.193 1.00 97.94 101 PRO A CA 1
ATOM 765 C C . PRO A 1 101 ? -0.244 -13.857 8.651 1.00 97.94 101 PRO A C 1
ATOM 767 O O . PRO A 1 101 ? -0.516 -12.761 9.131 1.00 97.94 101 PRO A O 1
ATOM 770 N N . ASP A 1 102 ? 0.609 -13.996 7.633 1.00 98.25 102 ASP A N 1
ATOM 771 C CA . ASP A 1 102 ? 1.245 -12.842 6.983 1.00 98.25 102 ASP A CA 1
ATOM 772 C C . ASP A 1 102 ? 0.201 -12.011 6.211 1.00 98.25 102 ASP A C 1
ATOM 774 O O . ASP A 1 102 ? -0.353 -12.511 5.222 1.00 98.25 102 ASP A O 1
ATOM 778 N N . PRO A 1 103 ? -0.052 -10.743 6.593 1.00 98.25 103 PRO A N 1
ATOM 779 C CA . PRO A 1 103 ? -1.004 -9.892 5.884 1.00 98.25 103 PRO A CA 1
ATOM 780 C C . PRO A 1 103 ? -0.592 -9.576 4.439 1.00 98.25 103 PRO A C 1
ATOM 782 O O . PRO A 1 103 ? -1.444 -9.217 3.626 1.00 98.25 103 PRO A O 1
ATOM 785 N N . LEU A 1 104 ? 0.701 -9.680 4.104 1.00 98.25 104 LEU A N 1
ATOM 786 C CA . LEU A 1 104 ? 1.225 -9.338 2.779 1.00 98.25 104 LEU A CA 1
ATOM 787 C C . LEU A 1 104 ? 1.329 -10.531 1.826 1.00 98.25 104 LEU A C 1
ATOM 789 O O . LEU A 1 104 ? 1.393 -10.318 0.615 1.00 98.25 104 LEU A O 1
ATOM 793 N N . ALA A 1 105 ? 1.275 -11.768 2.328 1.00 96.94 105 ALA A N 1
ATOM 794 C CA . ALA A 1 105 ? 1.423 -12.971 1.505 1.00 96.94 105 ALA A CA 1
ATOM 795 C C . ALA A 1 105 ? 0.490 -13.027 0.274 1.00 96.94 105 ALA A C 1
ATOM 797 O O . ALA A 1 105 ? 0.959 -13.421 -0.797 1.00 96.94 105 ALA A O 1
ATOM 798 N N . PRO A 1 106 ? -0.791 -12.598 0.341 1.00 95.44 106 PRO A N 1
ATOM 799 C CA . PRO A 1 106 ? -1.666 -12.604 -0.832 1.00 95.44 106 PRO A CA 1
ATOM 800 C C . PRO A 1 106 ? -1.223 -11.665 -1.962 1.00 95.44 106 PRO A C 1
ATOM 802 O O . PRO A 1 106 ? -1.670 -11.835 -3.091 1.00 95.44 106 PRO A O 1
ATOM 805 N N . PHE A 1 107 ? -0.382 -10.666 -1.682 1.00 95.38 107 PHE A N 1
ATOM 806 C CA . PHE A 1 107 ? -0.042 -9.582 -2.611 1.00 95.38 107 PHE A CA 1
ATOM 807 C C . PHE A 1 107 ? 1.236 -9.831 -3.422 1.00 95.38 107 PHE A C 1
ATOM 809 O O . PHE A 1 107 ? 1.591 -8.997 -4.254 1.00 95.38 107 PHE A O 1
ATOM 816 N N . GLY A 1 108 ? 1.886 -10.979 -3.224 1.00 92.62 108 GLY A N 1
ATOM 817 C CA . GLY A 1 108 ? 3.090 -11.375 -3.953 1.00 92.62 108 GLY A CA 1
ATOM 818 C C . GLY A 1 108 ? 4.399 -10.966 -3.264 1.00 92.62 108 GLY A C 1
ATOM 819 O O . GLY A 1 108 ? 4.390 -10.220 -2.282 1.00 92.62 108 GLY A O 1
ATOM 820 N N . PRO A 1 109 ? 5.540 -11.481 -3.753 1.00 91.38 109 PRO A N 1
ATOM 821 C CA . PRO A 1 109 ? 6.831 -11.355 -3.076 1.00 91.38 109 PRO A CA 1
ATOM 822 C C . PRO A 1 109 ? 7.366 -9.915 -3.007 1.00 91.38 109 PRO A C 1
ATOM 824 O O . PRO A 1 109 ? 8.125 -9.590 -2.099 1.00 91.38 109 PRO A O 1
ATOM 827 N N . GLU A 1 110 ? 6.950 -9.027 -3.910 1.00 91.12 110 GLU A N 1
ATOM 828 C CA . GLU A 1 110 ? 7.371 -7.620 -3.936 1.00 91.12 110 GLU A CA 1
ATOM 829 C C . GLU A 1 110 ? 6.567 -6.726 -2.974 1.00 91.12 110 GLU A C 1
ATOM 831 O O . GLU A 1 110 ? 6.892 -5.546 -2.800 1.00 91.12 110 GLU A O 1
ATOM 836 N N . ALA A 1 111 ? 5.511 -7.258 -2.345 1.00 95.25 111 ALA A N 1
ATOM 837 C CA . ALA A 1 111 ? 4.610 -6.482 -1.498 1.00 95.25 111 ALA A CA 1
ATOM 838 C C . ALA A 1 111 ? 5.328 -5.869 -0.287 1.00 95.25 111 ALA A C 1
ATOM 840 O O . ALA A 1 111 ? 5.113 -4.697 0.022 1.00 95.25 111 ALA A O 1
ATOM 841 N N . GLU A 1 112 ? 6.215 -6.624 0.365 1.00 97.00 112 GLU A N 1
ATOM 842 C CA . GLU A 1 112 ? 6.974 -6.154 1.531 1.00 97.00 112 GLU A CA 1
ATOM 843 C C . GLU A 1 112 ? 7.796 -4.903 1.199 1.00 97.00 112 GLU A C 1
ATOM 845 O O . GLU A 1 112 ? 7.701 -3.889 1.894 1.00 97.00 112 GLU A O 1
ATOM 850 N N . ASP A 1 113 ? 8.548 -4.934 0.097 1.00 94.56 113 ASP A N 1
ATOM 851 C CA . ASP A 1 113 ? 9.382 -3.809 -0.330 1.00 94.56 113 ASP A CA 1
ATOM 852 C C . ASP A 1 113 ? 8.545 -2.613 -0.799 1.00 94.56 113 ASP A C 1
ATOM 854 O O . ASP A 1 113 ? 8.882 -1.463 -0.494 1.00 94.56 113 ASP A O 1
ATOM 858 N N . ALA A 1 114 ? 7.418 -2.855 -1.476 1.00 94.38 114 ALA A N 1
ATOM 859 C CA . ALA A 1 114 ? 6.493 -1.797 -1.879 1.00 94.38 114 ALA A CA 1
ATOM 860 C C . ALA A 1 114 ? 5.890 -1.066 -0.664 1.00 94.38 114 ALA A C 1
ATOM 862 O O . ALA A 1 114 ? 5.842 0.173 -0.628 1.00 94.38 114 ALA A O 1
ATOM 863 N N . VAL A 1 115 ? 5.467 -1.815 0.358 1.00 97.50 115 VAL A N 1
ATOM 864 C CA . VAL A 1 115 ? 4.898 -1.254 1.592 1.00 97.50 115 VAL A CA 1
ATOM 865 C C . VAL A 1 115 ? 5.984 -0.578 2.429 1.00 97.50 115 VAL A C 1
ATOM 867 O O . VAL A 1 115 ? 5.770 0.544 2.893 1.00 97.50 115 VAL A O 1
ATOM 870 N N . ARG A 1 116 ? 7.177 -1.176 2.551 1.00 96.88 116 ARG A N 1
ATOM 871 C CA . ARG A 1 116 ? 8.331 -0.577 3.247 1.00 96.88 116 ARG A CA 1
ATOM 872 C C . ARG A 1 116 ? 8.725 0.761 2.622 1.00 96.88 116 ARG A C 1
ATOM 874 O O . ARG A 1 116 ? 8.884 1.746 3.342 1.00 96.88 116 ARG A O 1
ATOM 881 N N . ARG A 1 117 ? 8.812 0.838 1.287 1.00 95.12 117 ARG A N 1
ATOM 882 C CA . ARG A 1 117 ? 9.065 2.103 0.572 1.00 95.12 117 ARG A CA 1
ATOM 883 C C . ARG A 1 117 ? 7.989 3.140 0.881 1.00 95.12 117 ARG A C 1
ATOM 885 O O . ARG A 1 117 ? 8.312 4.296 1.128 1.00 95.12 117 ARG A O 1
ATOM 892 N N . THR A 1 118 ? 6.723 2.733 0.875 1.00 94.88 118 THR A N 1
ATOM 893 C CA . THR A 1 118 ? 5.605 3.639 1.171 1.00 94.88 118 THR A CA 1
ATOM 894 C C . THR A 1 118 ? 5.679 4.173 2.600 1.00 94.88 118 THR A C 1
ATOM 896 O O . THR A 1 118 ? 5.484 5.365 2.827 1.00 94.88 118 THR A O 1
ATOM 899 N N . ALA A 1 119 ? 6.041 3.321 3.560 1.00 97.31 119 ALA A N 1
ATOM 900 C CA . ALA A 1 119 ? 6.197 3.702 4.957 1.00 97.31 119 ALA A CA 1
ATOM 901 C C . ALA A 1 119 ? 7.347 4.693 5.208 1.00 97.31 119 ALA A C 1
ATOM 903 O O . ALA A 1 119 ? 7.308 5.418 6.204 1.00 97.31 119 ALA A O 1
ATOM 904 N N . ALA A 1 120 ? 8.346 4.731 4.320 1.00 95.94 120 ALA A N 1
ATOM 905 C CA . ALA A 1 120 ? 9.481 5.647 4.400 1.00 95.94 120 ALA A CA 1
ATOM 906 C C . ALA A 1 120 ? 9.136 7.085 3.974 1.00 95.94 120 ALA A C 1
ATOM 908 O O . ALA A 1 120 ? 9.931 7.999 4.203 1.00 95.94 120 ALA A O 1
ATOM 909 N N . PHE A 1 121 ? 7.971 7.320 3.359 1.00 94.81 121 PHE A N 1
ATOM 910 C CA . PHE A 1 121 ? 7.590 8.671 2.970 1.00 94.81 121 PHE A CA 1
ATOM 911 C C . PHE A 1 121 ? 7.253 9.542 4.187 1.00 94.81 121 PHE A C 1
ATOM 913 O O . PHE A 1 121 ? 6.452 9.137 5.032 1.00 94.81 121 PHE A O 1
ATOM 920 N N . PRO A 1 122 ? 7.769 10.786 4.248 1.00 91.31 122 PRO A N 1
ATOM 921 C CA . PRO A 1 122 ? 7.531 11.686 5.380 1.00 91.31 122 PRO A CA 1
ATOM 922 C C . PRO A 1 122 ? 6.063 12.110 5.514 1.00 91.31 122 PRO A C 1
ATOM 924 O O . PRO A 1 122 ? 5.652 12.594 6.564 1.00 91.31 122 PRO A O 1
ATOM 927 N N . HIS A 1 123 ? 5.280 11.938 4.447 1.00 90.25 123 HIS A N 1
ATOM 928 C CA . HIS A 1 123 ? 3.863 12.291 4.375 1.00 90.25 123 HIS A CA 1
ATOM 929 C C . HIS A 1 123 ? 2.957 11.059 4.255 1.00 90.25 123 HIS A C 1
ATOM 931 O O . HIS A 1 123 ? 1.808 11.185 3.836 1.00 90.25 123 HIS A O 1
ATOM 937 N N . ALA A 1 124 ? 3.464 9.864 4.577 1.00 95.56 124 ALA A N 1
ATOM 938 C CA . ALA A 1 124 ? 2.614 8.689 4.706 1.00 95.56 124 ALA A CA 1
ATOM 939 C C . ALA A 1 124 ? 1.532 8.942 5.768 1.00 95.56 124 ALA A C 1
ATOM 941 O O . ALA A 1 124 ? 1.808 9.540 6.810 1.00 95.56 124 ALA A O 1
ATOM 942 N N . ALA A 1 125 ? 0.313 8.470 5.502 1.00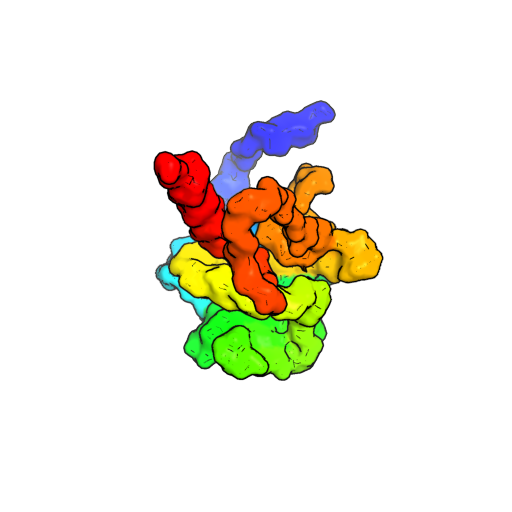 97.12 125 ALA A N 1
ATOM 943 C CA . ALA A 1 125 ? -0.796 8.582 6.442 1.00 97.12 125 ALA A CA 1
ATOM 944 C C . ALA A 1 125 ? -0.482 7.877 7.778 1.00 97.12 125 ALA A C 1
ATOM 946 O O . ALA A 1 125 ? 0.398 7.007 7.865 1.00 97.12 125 ALA A O 1
ATOM 947 N N . ASP A 1 126 ? -1.227 8.241 8.821 1.00 98.38 126 ASP A N 1
ATOM 948 C CA . ASP A 1 126 ? -1.084 7.622 10.142 1.00 98.38 126 ASP A CA 1
ATOM 949 C C . ASP A 1 126 ? -1.521 6.157 10.081 1.00 98.38 126 ASP A C 1
ATOM 951 O O . ASP A 1 126 ? -0.833 5.268 10.586 1.00 98.38 126 ASP A O 1
ATOM 955 N N . ILE A 1 127 ? -2.617 5.909 9.358 1.00 98.69 127 ILE A N 1
ATOM 956 C CA . ILE A 1 127 ? -3.066 4.576 8.966 1.00 98.69 127 ILE A CA 1
ATOM 957 C C . ILE A 1 127 ? -3.268 4.583 7.456 1.00 98.69 127 ILE A C 1
ATOM 959 O O . ILE A 1 127 ? -4.127 5.294 6.925 1.00 98.69 127 ILE A O 1
ATOM 963 N N . MET A 1 128 ? -2.487 3.771 6.758 1.00 98.56 128 MET A N 1
ATOM 964 C CA . MET A 1 128 ? -2.761 3.430 5.368 1.00 98.56 128 MET A CA 1
ATOM 965 C C . MET A 1 128 ? -3.522 2.106 5.337 1.00 98.56 128 MET A C 1
ATOM 967 O O . MET A 1 128 ? -3.139 1.156 6.008 1.00 98.56 128 MET A O 1
ATOM 971 N N . VAL A 1 129 ? -4.603 2.043 4.571 1.00 98.69 129 VAL A N 1
ATOM 972 C CA . VAL A 1 129 ? -5.509 0.895 4.494 1.00 98.69 129 VAL A CA 1
ATOM 973 C C . VAL A 1 129 ? -5.459 0.347 3.082 1.00 98.69 129 VAL A C 1
ATOM 975 O O . VAL A 1 129 ? -5.814 1.051 2.141 1.00 98.69 129 VAL A O 1
ATOM 978 N N . ASN A 1 130 ? -5.060 -0.905 2.914 1.00 98.44 130 ASN A N 1
ATOM 979 C CA . ASN A 1 130 ? -5.227 -1.587 1.641 1.00 98.44 130 ASN A CA 1
ATOM 980 C C . ASN A 1 130 ? -6.500 -2.418 1.681 1.00 98.44 130 ASN A C 1
ATOM 982 O O . ASN A 1 130 ? -6.769 -3.112 2.666 1.00 98.44 130 ASN A O 1
ATOM 986 N N . SER A 1 131 ? -7.280 -2.380 0.609 1.00 97.38 131 SER A N 1
ATOM 987 C CA . SER A 1 131 ? -8.461 -3.227 0.501 1.00 97.38 131 SER A CA 1
ATOM 988 C C . SER A 1 131 ? -8.120 -4.713 0.572 1.00 97.38 131 SER A C 1
ATOM 990 O O . SER A 1 131 ? -6.986 -5.128 0.309 1.00 97.38 131 SER A O 1
ATOM 992 N N . ALA A 1 132 ? -9.141 -5.527 0.827 1.00 96.06 132 ALA A N 1
ATOM 993 C CA . ALA A 1 132 ? -9.054 -6.960 0.589 1.00 96.06 132 ALA A CA 1
ATOM 994 C C . ALA A 1 132 ? -8.748 -7.240 -0.894 1.00 96.06 132 ALA A C 1
ATOM 996 O O . ALA A 1 132 ? -9.107 -6.450 -1.780 1.00 96.06 132 ALA A O 1
ATOM 997 N N . TYR A 1 133 ? -8.066 -8.356 -1.140 1.00 95.88 133 TYR A N 1
ATOM 998 C CA . TYR A 1 133 ? -7.676 -8.837 -2.459 1.00 95.88 133 TYR A CA 1
ATOM 999 C C . TYR A 1 133 ? -7.948 -10.339 -2.549 1.00 95.88 133 TYR A C 1
ATOM 1001 O O . TYR A 1 133 ? -7.514 -11.098 -1.685 1.00 95.88 133 TYR A O 1
ATOM 1009 N N . ASP A 1 134 ? -8.655 -10.759 -3.596 1.00 94.50 134 ASP A N 1
ATOM 1010 C CA . ASP A 1 134 ? -8.835 -12.170 -3.928 1.00 94.50 134 ASP A CA 1
ATOM 1011 C C . ASP A 1 134 ? -7.868 -12.563 -5.060 1.00 94.50 134 ASP A C 1
ATOM 1013 O O . ASP A 1 134 ? -8.099 -12.181 -6.215 1.00 94.50 134 ASP A O 1
ATOM 1017 N N . PRO A 1 135 ? -6.809 -13.344 -4.769 1.00 91.88 135 PRO A N 1
ATOM 1018 C CA . PRO A 1 135 ? -5.831 -13.759 -5.771 1.00 91.88 135 PRO A CA 1
ATOM 1019 C C . PRO A 1 135 ? -6.395 -14.727 -6.814 1.00 91.88 135 PRO A C 1
ATOM 1021 O O . PRO A 1 135 ? -5.829 -14.846 -7.898 1.00 91.88 135 PRO A O 1
ATOM 1024 N N . THR A 1 136 ? -7.517 -15.391 -6.529 1.00 93.25 136 THR A N 1
ATOM 1025 C CA . THR A 1 136 ? -8.156 -16.329 -7.462 1.00 93.25 136 THR A CA 1
ATOM 1026 C C . THR A 1 136 ? -8.865 -15.585 -8.585 1.00 93.25 136 THR A C 1
ATOM 1028 O O . THR A 1 136 ? -8.825 -15.998 -9.741 1.00 93.25 136 THR A O 1
ATOM 1031 N N . THR A 1 137 ? -9.536 -14.482 -8.247 1.00 93.06 137 THR A N 1
ATOM 1032 C CA . THR A 1 137 ? -10.324 -13.693 -9.205 1.00 93.06 137 THR A CA 1
ATOM 1033 C C . THR A 1 137 ? -9.627 -12.412 -9.655 1.00 93.06 137 THR A C 1
ATOM 1035 O O . THR A 1 137 ? -10.099 -11.752 -10.581 1.00 93.06 137 THR A O 1
ATOM 1038 N N . GLY A 1 138 ? -8.525 -12.030 -9.008 1.00 91.94 138 GLY A N 1
ATOM 1039 C CA . GLY A 1 138 ? -7.834 -10.769 -9.262 1.00 91.94 138 GLY A CA 1
ATOM 1040 C C . GLY A 1 138 ? -8.573 -9.541 -8.711 1.00 91.94 138 GLY A C 1
ATOM 1041 O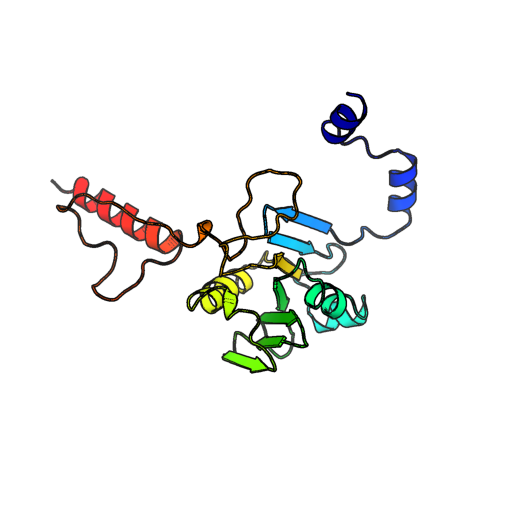 O . GLY A 1 138 ? -8.232 -8.414 -9.073 1.00 91.94 138 GLY A O 1
ATOM 1042 N N . ARG A 1 139 ? -9.614 -9.726 -7.887 1.00 93.00 139 ARG A N 1
ATOM 1043 C CA . ARG A 1 139 ? -10.518 -8.646 -7.460 1.00 93.00 139 ARG A CA 1
ATOM 1044 C C . ARG A 1 139 ? -9.997 -7.919 -6.227 1.00 93.00 139 ARG A C 1
ATOM 1046 O O . ARG A 1 139 ? -9.586 -8.544 -5.257 1.00 93.00 139 ARG A O 1
ATOM 1053 N N . VAL A 1 140 ? -10.112 -6.595 -6.252 1.00 94.75 140 VAL A N 1
ATOM 1054 C CA . VAL A 1 140 ? -9.896 -5.700 -5.106 1.00 94.75 140 VAL A CA 1
ATOM 1055 C C . VAL A 1 140 ? -11.202 -4.993 -4.742 1.00 94.75 140 VAL A C 1
ATOM 1057 O O . VAL A 1 140 ? -12.125 -4.934 -5.561 1.00 94.75 140 VAL A O 1
ATOM 1060 N N . HIS A 1 141 ? -11.288 -4.438 -3.534 1.00 93.62 141 HIS A N 1
ATOM 1061 C CA . HIS A 1 141 ? -12.437 -3.634 -3.111 1.00 93.62 141 HIS A CA 1
ATOM 1062 C C . HIS A 1 141 ? -12.113 -2.142 -3.223 1.00 93.62 141 HIS A C 1
ATOM 1064 O O . HIS A 1 141 ? -11.212 -1.644 -2.558 1.00 93.62 141 HIS A O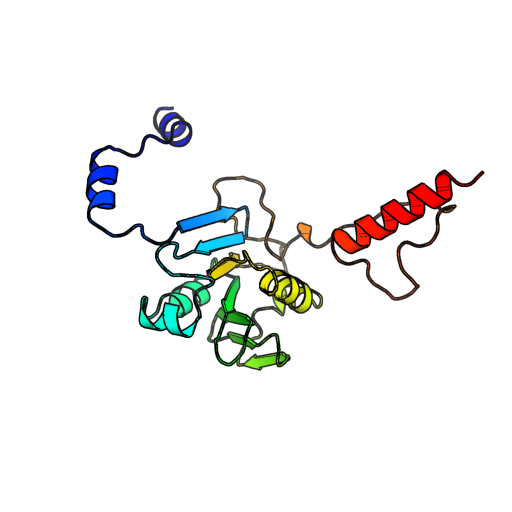 1
ATOM 1070 N N . ALA A 1 142 ? -12.864 -1.419 -4.052 1.00 93.06 142 ALA A N 1
ATOM 1071 C CA . ALA A 1 142 ? -12.760 0.033 -4.112 1.00 93.06 142 ALA A CA 1
ATOM 1072 C C . ALA A 1 142 ? -13.388 0.663 -2.856 1.00 93.06 142 ALA A C 1
ATOM 1074 O O . ALA A 1 142 ? -14.490 0.287 -2.452 1.00 93.06 142 ALA A O 1
ATOM 1075 N N . PHE A 1 143 ? -12.710 1.644 -2.265 1.00 93.50 143 PHE A N 1
ATOM 1076 C CA . PHE A 1 143 ? -13.254 2.506 -1.214 1.00 93.50 143 PHE A CA 1
ATOM 1077 C C . PHE A 1 143 ? -13.990 3.730 -1.776 1.00 93.50 143 PHE A C 1
ATOM 1079 O O . PHE A 1 143 ? -14.599 4.486 -1.021 1.00 93.50 143 PHE A O 1
ATOM 1086 N N . GLU A 1 144 ? -13.961 3.926 -3.094 1.00 87.25 144 GLU A N 1
ATOM 1087 C CA . GLU A 1 144 ? -14.670 4.995 -3.793 1.00 87.25 144 GLU A CA 1
ATOM 1088 C C . GLU A 1 144 ? -15.831 4.474 -4.651 1.00 87.25 144 GLU A C 1
ATOM 1090 O O . GLU A 1 144 ? -15.892 3.305 -5.027 1.00 87.25 144 GLU A O 1
ATOM 1095 N N . ALA A 1 145 ? -16.757 5.368 -5.000 1.00 83.88 145 ALA A N 1
ATOM 1096 C CA . ALA A 1 145 ? -17.936 5.053 -5.807 1.00 83.88 145 ALA A CA 1
ATOM 1097 C C . ALA A 1 145 ? -17.643 5.042 -7.324 1.00 83.88 145 ALA A C 1
ATOM 1099 O O . ALA A 1 145 ? -18.450 5.529 -8.119 1.00 83.88 145 ALA A O 1
ATOM 1100 N N . GLN A 1 146 ? -16.479 4.528 -7.727 1.00 81.44 146 GLN A N 1
ATOM 1101 C CA . GLN A 1 146 ? -16.072 4.403 -9.128 1.00 81.44 146 GLN A CA 1
ATOM 1102 C C . GLN A 1 146 ? -16.109 2.940 -9.590 1.00 81.44 146 GLN A C 1
ATOM 1104 O O . GLN A 1 146 ? -16.006 2.011 -8.795 1.00 81.44 146 GLN A O 1
ATOM 1109 N N . ILE A 1 147 ? -16.287 2.735 -10.901 1.00 78.12 147 ILE A N 1
ATOM 1110 C CA . ILE A 1 147 ? -16.307 1.393 -11.514 1.00 78.12 147 ILE A CA 1
ATOM 1111 C C . ILE A 1 147 ? -14.886 0.815 -11.612 1.00 78.12 147 ILE A C 1
ATOM 1113 O O . ILE A 1 147 ? -14.698 -0.392 -11.475 1.00 78.12 147 ILE A O 1
ATOM 1117 N N . GLY A 1 148 ? -13.895 1.674 -11.868 1.00 82.19 148 GLY A N 1
ATOM 1118 C CA . GLY A 1 148 ? -12.475 1.329 -11.859 1.00 82.19 148 GLY A CA 1
ATOM 1119 C C . GLY A 1 148 ? -11.828 1.691 -10.525 1.00 82.19 148 GLY A C 1
ATOM 1120 O O . GLY A 1 148 ? -12.336 2.541 -9.802 1.00 82.19 148 GLY A O 1
ATOM 1121 N N . SER A 1 149 ? -10.714 1.035 -10.205 1.00 86.25 149 SER A N 1
ATOM 1122 C CA . SER A 1 149 ? -9.985 1.244 -8.955 1.00 86.25 149 SER A CA 1
ATOM 1123 C C . SER A 1 149 ? -8.501 0.957 -9.147 1.00 86.25 149 SER A C 1
ATOM 1125 O O . SER A 1 149 ? -8.134 0.053 -9.897 1.00 86.25 149 SER A O 1
ATOM 1127 N N . HIS A 1 150 ? -7.657 1.707 -8.445 1.00 90.44 150 HIS A N 1
ATOM 1128 C CA . HIS A 1 150 ? -6.208 1.523 -8.409 1.00 90.44 150 HIS A CA 1
ATOM 1129 C C . HIS A 1 150 ? -5.614 2.107 -7.118 1.00 90.44 150 HIS A C 1
ATOM 1131 O O . HIS A 1 150 ? -6.332 2.652 -6.284 1.00 90.44 150 HIS A O 1
ATOM 1137 N N . GLY A 1 151 ? -4.290 2.074 -6.988 1.00 90.19 151 GLY A N 1
ATOM 1138 C CA . GLY A 1 151 ? -3.533 2.830 -5.986 1.00 90.19 151 GLY A CA 1
ATOM 1139 C C . GLY A 1 151 ? -3.102 2.003 -4.780 1.00 90.19 151 GLY A C 1
ATOM 1140 O O . GLY A 1 151 ? -2.042 2.274 -4.221 1.00 90.19 151 GLY A O 1
ATOM 1141 N N . GLY A 1 152 ? -3.872 0.982 -4.409 1.00 94.06 152 GLY A N 1
ATOM 1142 C CA . GLY A 1 152 ? -3.442 -0.047 -3.466 1.00 94.06 152 GLY A CA 1
ATOM 1143 C C . GLY A 1 152 ? -2.711 -1.201 -4.158 1.00 94.06 152 GLY A C 1
ATOM 1144 O O . GLY A 1 152 ? -2.502 -1.209 -5.369 1.00 94.06 152 GLY A O 1
ATOM 1145 N N . LEU A 1 153 ? -2.349 -2.216 -3.382 1.00 95.56 153 LEU A N 1
ATOM 1146 C CA . LEU A 1 153 ? -1.832 -3.493 -3.860 1.00 95.56 153 LEU A CA 1
ATOM 1147 C C . LEU A 1 153 ? -2.966 -4.450 -4.243 1.00 95.56 153 LEU A C 1
ATOM 1149 O O . LEU A 1 153 ? -4.080 -4.365 -3.718 1.00 95.56 153 LEU A O 1
ATOM 1153 N N . GLY A 1 154 ? -2.637 -5.398 -5.122 1.00 94.50 154 GLY A N 1
ATOM 1154 C CA . GLY A 1 154 ? -3.523 -6.473 -5.564 1.00 94.50 154 GLY A CA 1
ATOM 1155 C C . GLY A 1 154 ? -4.184 -6.206 -6.915 1.00 94.50 154 GLY A C 1
ATOM 1156 O O . GLY A 1 154 ? -4.360 -5.065 -7.341 1.00 94.50 154 GLY A O 1
ATOM 1157 N N . GLY A 1 155 ? -4.568 -7.287 -7.587 1.00 92.19 155 GLY A N 1
ATOM 1158 C CA . GLY A 1 155 ? -5.244 -7.266 -8.880 1.00 92.19 155 GLY A CA 1
ATOM 1159 C C . GLY A 1 155 ? -4.320 -7.004 -10.069 1.00 92.19 155 GLY A C 1
ATOM 1160 O O . GLY A 1 155 ? -3.091 -7.067 -9.987 1.00 92.19 155 GLY A O 1
ATOM 1161 N N . SER A 1 156 ? -4.925 -6.709 -11.220 1.00 88.81 156 SER A N 1
ATOM 1162 C CA . SER A 1 156 ? -4.207 -6.557 -12.492 1.00 88.81 156 SER A CA 1
ATOM 1163 C C . SER A 1 156 ? -3.257 -5.356 -12.535 1.00 88.81 156 SER A C 1
ATOM 1165 O O . SER A 1 156 ? -2.341 -5.349 -13.350 1.00 88.81 156 SER A O 1
ATOM 1167 N N . GLN A 1 157 ? -3.420 -4.368 -11.647 1.00 87.88 157 GLN A N 1
ATOM 1168 C CA . GLN A 1 157 ? -2.529 -3.199 -11.572 1.00 87.88 157 GLN A CA 1
ATOM 1169 C C . GLN A 1 157 ? -1.070 -3.562 -11.243 1.00 87.88 157 GLN A C 1
ATOM 1171 O O . GLN A 1 157 ? -0.171 -2.798 -11.576 1.00 87.88 157 GLN A O 1
ATOM 1176 N N . GLY A 1 158 ? -0.826 -4.733 -10.640 1.00 86.50 158 GLY A N 1
ATOM 1177 C CA . GLY A 1 158 ? 0.527 -5.240 -10.382 1.00 86.50 158 GLY A CA 1
ATOM 1178 C C . GLY A 1 158 ? 1.234 -5.845 -11.603 1.00 86.50 158 GLY A C 1
ATOM 1179 O O . GLY A 1 158 ? 2.420 -6.139 -11.524 1.00 86.50 158 GLY A O 1
ATOM 1180 N N . HIS A 1 159 ? 0.545 -6.027 -12.735 1.00 86.44 159 HIS A N 1
ATOM 1181 C CA . HIS A 1 159 ? 1.052 -6.768 -13.898 1.00 86.44 159 HIS A CA 1
ATOM 1182 C C . HIS A 1 159 ? 1.403 -5.832 -15.064 1.00 86.44 159 HIS A C 1
ATOM 1184 O O . HIS A 1 159 ? 0.808 -5.892 -16.142 1.00 86.44 159 HIS A O 1
ATOM 1190 N N . ALA A 1 160 ? 2.355 -4.927 -14.841 1.00 88.50 160 ALA A N 1
ATOM 1191 C CA . ALA A 1 160 ? 2.846 -4.029 -15.885 1.00 88.50 160 ALA A CA 1
ATOM 1192 C C . ALA A 1 160 ? 3.848 -4.731 -16.821 1.00 88.50 160 ALA A C 1
ATOM 1194 O O . ALA A 1 160 ? 4.581 -5.627 -16.408 1.00 88.50 160 ALA A O 1
ATOM 1195 N N . PHE A 1 161 ? 3.927 -4.279 -18.075 1.00 90.94 161 PHE A N 1
ATOM 1196 C CA . PHE A 1 161 ? 4.971 -4.684 -19.019 1.00 90.94 161 PHE A CA 1
ATOM 1197 C C . PHE A 1 161 ? 5.601 -3.460 -19.688 1.00 90.94 161 PHE A C 1
ATOM 1199 O O . PHE A 1 161 ? 4.963 -2.416 -19.830 1.00 90.94 161 PHE A O 1
ATOM 1206 N N . LEU A 1 162 ? 6.857 -3.600 -20.117 1.00 92.25 162 LEU A N 1
ATOM 1207 C CA . LEU A 1 162 ? 7.590 -2.574 -20.854 1.00 92.25 162 LEU A CA 1
ATOM 1208 C C . LEU A 1 162 ? 8.068 -3.141 -22.192 1.00 92.25 162 LEU A C 1
ATOM 1210 O O . LEU A 1 162 ? 8.909 -4.036 -22.228 1.00 92.25 162 LEU A O 1
ATOM 1214 N N . LEU A 1 163 ? 7.541 -2.599 -23.289 1.00 93.81 163 LEU A N 1
ATOM 1215 C CA . LEU A 1 163 ? 8.009 -2.890 -24.643 1.00 93.81 163 LEU A CA 1
ATOM 1216 C C . LEU A 1 163 ? 9.035 -1.833 -25.069 1.00 93.81 163 LEU A C 1
ATOM 1218 O O . LEU A 1 163 ? 8.814 -0.641 -24.860 1.00 93.81 163 LEU A O 1
ATOM 1222 N N . ARG A 1 164 ? 10.142 -2.264 -25.681 1.00 93.19 164 ARG A N 1
ATOM 1223 C CA . ARG A 1 164 ? 11.229 -1.388 -26.140 1.00 93.19 164 ARG A CA 1
ATOM 1224 C C . ARG A 1 164 ? 11.765 -1.814 -27.515 1.00 93.19 164 ARG A C 1
ATOM 1226 O O . ARG A 1 164 ? 11.713 -3.009 -27.812 1.00 93.19 164 ARG A O 1
ATOM 1233 N N . PRO A 1 165 ? 12.338 -0.889 -28.306 1.00 94.12 165 PRO A N 1
ATOM 1234 C CA . PRO A 1 165 ? 13.203 -1.230 -29.436 1.00 94.12 165 PRO A CA 1
ATOM 1235 C C . PRO A 1 165 ? 14.406 -2.083 -29.004 1.00 94.12 165 PRO A C 1
ATOM 1237 O O . PRO A 1 165 ? 14.932 -1.917 -27.895 1.00 94.12 165 PRO A O 1
ATOM 1240 N N . ALA A 1 166 ? 14.836 -2.996 -29.877 1.00 94.06 166 ALA A N 1
ATOM 1241 C CA . ALA A 1 166 ? 15.924 -3.933 -29.590 1.00 94.06 166 ALA A CA 1
ATOM 1242 C C . ALA A 1 166 ? 17.299 -3.246 -29.551 1.00 94.06 166 ALA A C 1
ATOM 1244 O O . ALA A 1 166 ? 18.205 -3.742 -28.887 1.00 94.06 166 ALA A O 1
ATOM 1245 N N . GLU A 1 167 ? 17.424 -2.100 -30.222 1.00 94.12 167 GLU A N 1
ATOM 1246 C CA . GLU A 1 167 ? 18.641 -1.295 -30.354 1.00 94.12 167 GLU A CA 1
ATOM 1247 C C . GLU A 1 167 ? 19.032 -0.595 -29.047 1.00 94.12 167 GLU A C 1
ATOM 1249 O O . GLU A 1 167 ? 20.200 -0.274 -28.845 1.00 94.12 167 GLU A O 1
ATOM 1254 N N . LEU A 1 168 ? 18.068 -0.368 -28.151 1.00 95.44 168 LEU A N 1
ATOM 1255 C CA . LEU A 1 168 ? 18.338 0.218 -26.841 1.00 95.44 168 LEU A CA 1
ATOM 1256 C C . LEU A 1 168 ? 19.053 -0.790 -25.930 1.00 95.44 168 LEU A C 1
ATOM 1258 O O . LEU A 1 168 ? 19.049 -2.003 -26.163 1.00 95.44 168 LEU A O 1
ATOM 1262 N N . SER A 1 169 ? 19.626 -0.328 -24.828 1.00 95.62 169 SER A N 1
ATOM 1263 C CA . SER A 1 169 ? 20.126 -1.231 -23.787 1.00 95.62 169 SER A CA 1
ATOM 1264 C C . SER A 1 169 ? 18.983 -1.945 -23.031 1.00 95.62 169 SER A C 1
ATOM 1266 O O . SER A 1 169 ? 17.887 -1.388 -22.894 1.00 95.62 169 SER A O 1
ATOM 1268 N N . PRO A 1 170 ? 19.191 -3.162 -22.486 1.00 95.81 170 PRO A N 1
ATOM 1269 C CA . PRO A 1 170 ? 18.230 -3.806 -21.581 1.00 95.81 170 PRO A CA 1
ATOM 1270 C C . PRO A 1 170 ? 17.842 -2.901 -20.401 1.00 95.81 170 PRO A C 1
ATOM 1272 O O . PRO A 1 170 ? 18.707 -2.207 -19.867 1.00 95.81 170 PRO A O 1
ATOM 1275 N N . PRO A 1 171 ? 16.565 -2.875 -19.964 1.00 95.50 171 PRO A N 1
ATOM 1276 C CA . PRO A 1 171 ? 16.124 -1.967 -18.901 1.00 95.50 171 PRO A CA 1
ATOM 1277 C C . PRO A 1 171 ? 16.889 -2.208 -17.591 1.00 95.50 171 PRO A C 1
ATOM 1279 O O . PRO A 1 171 ? 17.373 -1.259 -16.974 1.00 95.50 171 PRO A O 1
ATOM 1282 N N . VAL A 1 172 ? 17.075 -3.477 -17.235 1.00 94.88 172 VAL A N 1
ATOM 1283 C CA . VAL A 1 172 ? 17.836 -3.957 -16.076 1.00 94.88 172 VAL A CA 1
ATOM 1284 C C . VAL A 1 172 ? 18.734 -5.131 -16.496 1.00 94.88 172 VAL A C 1
ATOM 1286 O O . VAL A 1 172 ? 18.504 -5.694 -17.574 1.00 94.88 172 VAL A O 1
ATOM 1289 N N . PRO A 1 173 ? 19.763 -5.484 -15.700 1.00 93.88 173 PRO A N 1
ATOM 1290 C CA . PRO A 1 173 ? 20.546 -6.703 -15.892 1.00 93.88 173 PRO A CA 1
ATOM 1291 C C . PRO A 1 173 ? 19.683 -7.970 -15.951 1.00 93.88 173 PRO A C 1
ATOM 1293 O O . PRO A 1 173 ? 18.554 -8.010 -15.461 1.00 93.88 173 PRO A O 1
ATOM 1296 N N . GLU A 1 174 ? 20.226 -9.023 -16.558 1.00 92.12 174 GLU A N 1
ATOM 1297 C CA . GLU A 1 174 ? 19.544 -10.313 -16.642 1.00 92.12 174 GLU A CA 1
ATOM 1298 C C . GLU A 1 174 ? 19.288 -10.894 -15.242 1.00 92.12 174 GLU A C 1
ATOM 1300 O O . GLU A 1 174 ? 20.180 -10.922 -14.396 1.00 92.12 174 GLU A O 1
ATOM 1305 N N . GLY A 1 175 ? 18.055 -11.347 -15.001 1.00 89.62 175 GLY A N 1
ATOM 1306 C CA . GLY A 1 175 ? 17.621 -11.885 -13.708 1.00 89.62 175 GLY A CA 1
ATOM 1307 C C . GLY A 1 175 ? 17.099 -10.846 -12.709 1.00 89.62 175 GLY A C 1
ATOM 1308 O O . GLY A 1 175 ? 16.576 -11.239 -11.669 1.00 89.62 175 GLY A O 1
ATOM 1309 N N . GLU A 1 176 ? 17.178 -9.546 -13.011 1.00 91.25 176 GLU A N 1
ATOM 1310 C CA . GLU A 1 176 ? 16.595 -8.492 -12.174 1.00 91.25 176 GLU A CA 1
ATOM 1311 C C . GLU A 1 176 ? 15.175 -8.108 -12.621 1.00 91.25 176 GLU A C 1
ATOM 1313 O O . GLU A 1 176 ? 14.829 -8.163 -13.804 1.00 91.25 176 GLU A O 1
ATOM 1318 N N . ILE A 1 177 ? 14.349 -7.674 -11.665 1.00 89.06 177 ILE A N 1
ATOM 1319 C CA . ILE A 1 177 ? 12.993 -7.172 -11.918 1.00 89.06 177 ILE A CA 1
ATOM 1320 C C . ILE A 1 177 ? 13.007 -5.644 -11.848 1.00 89.06 177 ILE A C 1
ATOM 1322 O O . ILE A 1 177 ? 13.457 -5.045 -10.870 1.00 89.06 177 ILE A O 1
ATOM 1326 N N . LEU A 1 178 ? 12.491 -4.995 -12.894 1.00 91.50 178 LEU A N 1
ATOM 1327 C CA . LEU A 1 178 ? 12.323 -3.545 -12.917 1.00 91.50 178 LEU A CA 1
ATOM 1328 C C . LEU A 1 178 ? 11.122 -3.139 -12.052 1.00 91.50 178 LEU A C 1
ATOM 1330 O O . LEU A 1 178 ? 9.979 -3.203 -12.502 1.00 91.50 178 LEU A O 1
ATOM 1334 N N . THR A 1 179 ? 11.390 -2.664 -10.836 1.00 89.62 179 THR A N 1
ATOM 1335 C CA . THR A 1 179 ? 10.341 -2.309 -9.870 1.00 89.62 179 THR A CA 1
ATOM 1336 C C . THR A 1 179 ? 10.241 -0.802 -9.644 1.00 89.62 179 THR A C 1
ATOM 1338 O O . THR A 1 179 ? 11.206 -0.129 -9.279 1.00 89.62 179 THR A O 1
ATOM 1341 N N . GLY A 1 180 ? 9.025 -0.273 -9.791 1.00 89.06 180 GLY A N 1
ATOM 1342 C CA . GLY A 1 180 ? 8.668 1.086 -9.393 1.00 89.06 180 GLY A CA 1
ATOM 1343 C C . GLY A 1 180 ? 9.020 2.185 -10.403 1.00 89.06 180 GLY A C 1
ATOM 1344 O O . GLY A 1 180 ? 9.939 2.084 -11.216 1.00 89.06 180 GLY A O 1
ATOM 1345 N N . ALA A 1 181 ? 8.275 3.289 -10.317 1.00 90.56 181 ALA A N 1
ATOM 1346 C CA . ALA A 1 181 ? 8.349 4.393 -11.273 1.00 90.56 181 ALA A CA 1
ATOM 1347 C C . ALA A 1 181 ? 9.731 5.070 -11.341 1.00 90.56 181 ALA A C 1
ATOM 1349 O O . ALA A 1 181 ? 10.138 5.524 -12.405 1.00 90.56 181 ALA A O 1
ATOM 1350 N N . GLU A 1 182 ? 10.480 5.121 -10.237 1.00 92.56 182 GLU A N 1
ATOM 1351 C CA . GLU A 1 182 ? 11.819 5.725 -10.218 1.00 92.56 182 GLU A CA 1
ATOM 1352 C C . GLU A 1 182 ? 12.841 4.917 -11.024 1.00 92.56 182 GLU A C 1
ATOM 1354 O O . GLU A 1 182 ? 13.675 5.492 -11.725 1.00 92.56 182 GLU A O 1
ATOM 1359 N N . ALA A 1 183 ? 12.780 3.585 -10.941 1.00 93.81 183 ALA A N 1
ATOM 1360 C CA . ALA A 1 183 ? 13.650 2.721 -11.727 1.00 93.81 183 ALA A CA 1
ATOM 1361 C C . ALA A 1 183 ? 13.301 2.837 -13.215 1.00 93.81 183 ALA A C 1
ATOM 1363 O O . ALA A 1 183 ? 14.192 3.052 -14.036 1.00 93.81 183 ALA A O 1
ATOM 1364 N N . VAL A 1 184 ? 12.003 2.815 -13.544 1.00 95.56 184 VAL A N 1
ATOM 1365 C CA . VAL A 1 184 ? 11.503 3.050 -14.909 1.00 95.56 184 VAL A CA 1
ATOM 1366 C C . VAL A 1 184 ? 11.971 4.410 -15.438 1.00 95.56 184 VAL A C 1
ATOM 1368 O O . VAL A 1 184 ? 12.470 4.503 -16.557 1.00 95.56 184 VAL A O 1
ATOM 1371 N N . HIS A 1 185 ? 11.897 5.463 -14.622 1.00 96.88 185 HIS A N 1
ATOM 1372 C CA . HIS A 1 185 ? 12.375 6.791 -14.996 1.00 96.88 185 HIS A CA 1
ATOM 1373 C C . HIS A 1 185 ? 13.870 6.791 -15.339 1.00 96.88 185 HIS A C 1
ATOM 1375 O O . HIS A 1 185 ? 14.255 7.348 -16.366 1.00 96.88 185 HIS A O 1
ATOM 1381 N N . ARG A 1 186 ? 14.720 6.147 -14.526 1.00 97.19 186 ARG A N 1
ATOM 1382 C CA . ARG A 1 186 ? 16.164 6.045 -14.811 1.00 97.19 186 ARG A CA 1
ATOM 1383 C C . ARG A 1 186 ? 16.440 5.316 -16.125 1.00 97.19 186 ARG A C 1
ATOM 1385 O O . ARG A 1 186 ? 17.291 5.768 -16.887 1.00 97.19 186 ARG A O 1
ATOM 1392 N N . VAL A 1 187 ? 15.694 4.248 -16.413 1.00 97.00 187 VAL A N 1
ATOM 1393 C CA . VAL A 1 187 ? 15.768 3.533 -17.698 1.00 97.00 187 VAL A CA 1
ATOM 1394 C C . VAL A 1 187 ? 15.421 4.466 -18.854 1.00 97.00 187 VAL A C 1
ATOM 1396 O O . VAL A 1 187 ? 16.196 4.583 -19.798 1.00 97.00 187 VAL A O 1
ATOM 1399 N N . PHE A 1 188 ? 14.311 5.200 -18.756 1.00 96.50 188 PHE A N 1
ATOM 1400 C CA . PHE A 1 188 ? 13.893 6.124 -19.813 1.00 96.50 188 PHE A CA 1
ATOM 1401 C C . PHE A 1 188 ? 14.884 7.272 -20.012 1.00 96.50 188 PHE A C 1
ATOM 1403 O O . PHE A 1 188 ? 15.176 7.638 -21.146 1.00 96.50 188 PHE A O 1
ATOM 1410 N N . ARG A 1 189 ? 15.460 7.815 -18.932 1.00 97.25 189 ARG A N 1
ATOM 1411 C CA . ARG A 1 189 ? 16.513 8.840 -19.020 1.00 97.25 189 ARG A CA 1
ATOM 1412 C C . ARG A 1 189 ? 17.771 8.319 -19.710 1.00 97.25 189 ARG A C 1
ATOM 1414 O O . ARG A 1 189 ? 18.349 9.048 -20.508 1.00 97.25 189 ARG A O 1
ATOM 1421 N N . ARG A 1 190 ? 18.177 7.081 -19.422 1.00 96.44 190 ARG A N 1
ATOM 1422 C CA . ARG A 1 190 ? 19.322 6.435 -20.074 1.00 96.44 190 ARG A CA 1
ATOM 1423 C C . ARG A 1 190 ? 19.062 6.224 -21.567 1.00 96.44 190 ARG A C 1
ATOM 1425 O O . ARG A 1 190 ? 19.892 6.609 -22.377 1.00 96.44 190 ARG A O 1
ATOM 1432 N N . TRP A 1 191 ? 17.894 5.697 -21.928 1.00 96.44 191 TRP A N 1
ATOM 1433 C CA . TRP A 1 191 ? 17.519 5.483 -23.328 1.00 96.44 191 TRP A CA 1
ATOM 1434 C C . TRP A 1 191 ? 1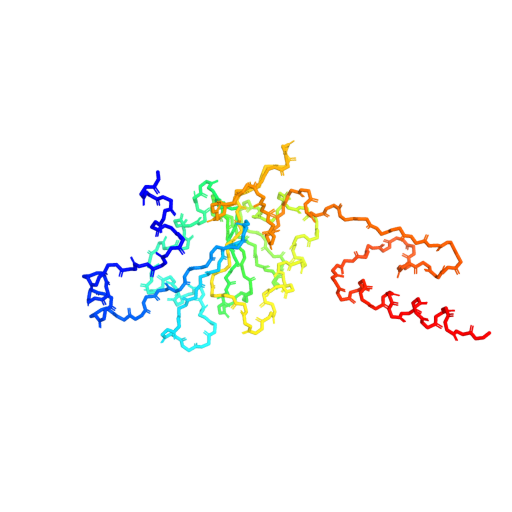7.432 6.776 -24.138 1.00 96.44 191 TRP A C 1
ATOM 1436 O O . TRP A 1 191 ? 17.881 6.788 -25.276 1.00 96.44 191 TRP A O 1
ATOM 1446 N N . LEU A 1 192 ? 16.933 7.873 -23.557 1.00 95.81 192 LEU A N 1
ATOM 1447 C CA . LEU A 1 192 ? 16.971 9.182 -24.221 1.00 95.81 192 LEU A CA 1
ATOM 1448 C C . LEU A 1 192 ? 18.409 9.581 -24.591 1.00 95.81 192 LEU A C 1
ATOM 1450 O O . LEU A 1 192 ? 18.660 9.974 -25.726 1.00 95.81 192 LEU A O 1
ATOM 1454 N N . ALA A 1 193 ? 19.363 9.399 -23.674 1.00 95.44 193 ALA A N 1
ATOM 1455 C CA . ALA A 1 193 ? 20.770 9.690 -23.943 1.00 95.44 193 ALA A CA 1
ATOM 1456 C C . ALA A 1 193 ? 21.385 8.754 -25.004 1.00 95.44 193 ALA A C 1
ATOM 1458 O O . ALA A 1 193 ? 22.201 9.204 -25.801 1.00 95.44 193 ALA A O 1
ATOM 1459 N N . GLU A 1 194 ? 20.984 7.478 -25.050 1.00 94.75 194 GLU A N 1
ATOM 1460 C CA . GLU A 1 194 ? 21.407 6.527 -26.096 1.00 94.75 194 GLU A CA 1
ATOM 1461 C C . GLU A 1 194 ? 20.911 6.945 -27.488 1.00 94.75 194 GLU A C 1
ATOM 1463 O O . GLU A 1 194 ? 21.612 6.737 -28.472 1.00 94.75 194 GLU A O 1
ATOM 1468 N N . THR A 1 195 ? 19.726 7.560 -27.575 1.00 89.56 195 THR A N 1
ATOM 1469 C CA . THR A 1 195 ? 19.154 8.031 -28.848 1.00 89.56 195 THR A CA 1
ATOM 1470 C C . THR A 1 195 ? 19.655 9.403 -29.295 1.00 89.56 195 THR A C 1
ATOM 1472 O O . THR A 1 195 ? 19.539 9.739 -30.469 1.00 89.56 195 THR A O 1
ATOM 1475 N N . GLU A 1 196 ? 20.177 10.208 -28.368 1.00 84.56 196 GLU A N 1
ATOM 1476 C CA . GLU A 1 196 ? 20.734 11.540 -28.643 1.00 84.56 196 GLU A CA 1
ATOM 1477 C C . GLU A 1 196 ? 22.239 11.501 -28.962 1.00 84.56 196 GLU A C 1
ATOM 1479 O O . GLU A 1 196 ? 22.803 12.510 -29.391 1.00 84.56 196 GLU A O 1
ATOM 1484 N N . ALA A 1 197 ? 22.899 10.358 -28.752 1.00 62.03 197 ALA A N 1
ATOM 1485 C CA . ALA A 1 197 ? 24.301 10.176 -29.099 1.00 62.03 197 ALA A CA 1
ATOM 1486 C C . ALA A 1 197 ? 24.471 10.127 -30.637 1.00 62.03 197 ALA A C 1
ATOM 1488 O O . ALA A 1 197 ? 23.763 9.356 -31.286 1.00 62.03 197 ALA A O 1
ATOM 1489 N N . PRO A 1 198 ? 25.359 10.958 -31.224 1.00 54.91 198 PRO A N 1
ATOM 1490 C CA . PRO A 1 198 ? 25.602 10.995 -32.667 1.00 54.91 198 PRO A CA 1
ATOM 1491 C C . PRO A 1 198 ? 26.234 9.712 -33.220 1.00 54.91 198 PRO A C 1
ATOM 1493 O O . PRO A 1 198 ? 26.965 9.026 -32.467 1.00 54.91 198 PRO A O 1
#

pLDDT: mean 88.57, std 16.57, range [37.72, 98.88]

Sequence (198 aa):
ARAVARAALHRVDEEEKETRRGRGAGPVVLGSGNLGLISFPELPGRVSREEIERRHPALLGTLAEHPGIGFLLVRSEEYGPVVLGPHGGEHRLDQRVVIGPDPLAPFGPEAEDAVRRTAAFPHAADIMVNSAYDPTTGRVHAFEAQIGSHGGLGGSQGHAFLLRPAELSPPVPEGEILTGAEAVHRVFRRWLAETEAP

Foldseek 3Di:
DVVVVCVVDVCDDVVNVVVCVPDPNAWDWDFAFQKIFTADVVDPFQDAPVRCCVVPPCPQVVQQQDQFFLWKWAQHPVQGTWIGHHPRWIARLVVRDIDDDHSCVLQDDCSSVVSVVLSPDRPGGRIMTGTDEDSVVQDHDGPDPDPDGDDHTTGPVVPDDDDDDPQFDDLDDPPDDQDDDVSVVVSVVRRVVVVPDD

Secondary structure (DSSP, 8-state):
-HHHHHHHTT---HHHHHHHHSS----EEEEETTEEEEE-TTSSSSPPHHHHHHHSTTHHHHHHT-TTEEEEEEEETTTEEEEE-GGG-EEETTTTEEESS-TTGGG-TTHHHHHHHHHTSTT--SEEEEEPEETTTTEE--SSS-SS--SSSSSGGG-------TTSPPSS-TT----SHHHHHHHHHHHHHHHH--

Radius of gyration: 20.59 Å; chains: 1; bounding box: 58×40×56 Å